Protein AF-0000000084839585 (afdb_homodimer)

Nearest PDB structures (foldseek):
  3cqo-assembly1_C  TM=9.618E-01  e=1.343E-18  Morone saxatilis
  1k12-assembly1_A  TM=9.269E-01  e=3.872E-16  Anguilla anguilla
  2j22-assembly1_A  TM=9.022E-01  e=5.289E-13  Streptococcus pneumoniae TIGR4
  3lek-assembly1_A  TM=8.897E-01  e=5.289E-13  Streptococcus mitis
  4gwj-assembly1_A  TM=8.896E-01  e=7.220E-13  Streptococcus mitis

Secondary structure (DSSP, 8-state):
-GGGGSEEEESB---GGG-----GGGGGSS-----GGGT-S--PPSBSS-EEEEEEEEEEEEEEEEEEPP-SS-GGGGTT-EEEEES--GGGGTTSPEEEE--S--SEEEEEEEEEEEEEEEEE--SSSB----SEEEEEEEE-/-GGGGSEEEESB---GGG-----GGGGGSS-----GGGT-S--PPSBSS-EEEEEEEEEEEEEEEEEEPP-SS-GGGGTT-EEEEES--GGGGTTSPEEEE--S--SEEEEEEEEEEEEEEEEE--SSSB----SEEEEEEEE-

Sequence (288 aa):
NVAMRGKATQSTIYNEEGDNLGIAMNGIDGNHNSNYFLGSCTHTAIENNPWWRVDLLDVYRISRIVITNRSDKGSERLNGAEIRIGNSLNNNGNGNPKCGTVTSVKQTMEFQCNSMTGRYVNVYLPGNQKILHLCEVEVFGTLVNVAMRGKATQSTIYNEEGDNLGIAMNGIDGNHNSNYFLGSCTHTAIENNPWWRVDLLDVYRISRIVITNRSDKGSERLNGAEIRIGNSLNNNGNGNPKCGTVTSVKQTMEFQCNSMTGRYVNVYLPGNQKILHLCEVEVFGTLV

Solvent-accessible surface area (backbone atoms only — not comparable to full-atom values): 13858 Å² total; per-residue (Å²): 98,56,34,60,78,32,48,39,35,45,58,42,46,31,53,67,95,43,41,62,53,20,38,39,42,26,22,31,66,86,40,72,51,30,42,54,92,74,47,18,14,21,24,32,36,78,31,63,46,33,40,37,35,35,38,43,87,47,52,25,32,27,40,35,38,39,38,29,28,35,60,76,65,70,43,67,55,51,51,60,23,30,33,20,38,15,77,52,46,51,67,73,20,69,70,29,53,74,51,44,63,38,82,70,73,50,51,66,44,78,38,70,31,80,53,42,58,27,28,32,44,24,45,33,34,78,51,74,72,29,50,46,56,35,5,24,45,40,32,37,61,43,81,108,100,56,35,59,77,33,49,39,36,46,57,40,48,30,54,67,94,44,40,61,53,22,37,39,43,26,22,32,65,85,40,70,51,30,43,54,93,73,48,18,12,21,23,33,37,80,30,62,48,32,38,36,35,36,37,43,86,46,52,25,31,28,42,35,38,39,37,29,28,34,61,74,64,70,43,67,55,50,50,60,24,31,33,20,38,15,78,53,46,51,70,70,20,67,70,30,54,74,50,47,64,38,83,70,74,50,51,68,43,77,40,70,32,80,52,44,59,28,27,32,43,26,46,33,35,77,52,73,74,29,52,48,55,35,5,24,47,40,33,37,62,43,80,109

Radius of gyration: 18.22 Å; Cα contacts (8 Å, |Δi|>4): 898; chains: 2; bounding box: 35×53×44 Å

Organism: Latimeria chalumnae (NCBI:txid7897)

pLDDT: mean 96.2, std 4.54, range [70.38, 98.88]

InterPro domains:
  IPR006585 Fucolectin tachylectin-4 pentraxin-1 [SM00607] (1-144)
  IPR008979 Galactose-binding-like domain superfamily [SSF49785] (1-142)
  IPR051941 Blood Group Antigen-Binding Lectin [PTHR45713] (1-142)

Structure (mmCIF, N/CA/C/O backbone):
data_AF-0000000084839585-model_v1
#
loop_
_entity.id
_entity.type
_entity.pdbx_description
1 polymer 'Fucolectin tachylectin-4 pentraxin-1 domain-containing protein'
#
loop_
_atom_site.group_PDB
_atom_site.id
_atom_site.type_symbol
_atom_site.label_atom_id
_atom_site.label_alt_id
_atom_site.label_comp_id
_atom_site.label_asym_id
_atom_site.label_entity_id
_atom_site.label_seq_id
_atom_site.pdbx_PDB_ins_code
_atom_site.Cartn_x
_atom_site.Cartn_y
_atom_site.Cartn_z
_atom_site.occupancy
_atom_site.B_iso_or_equiv
_atom_site.auth_seq_id
_atom_site.auth_comp_id
_atom_site.auth_asym_id
_atom_site.auth_atom_id
_atom_site.pdbx_PDB_model_num
ATOM 1 N N . ASN A 1 1 ? -15.711 12.633 2.99 1 97.94 1 ASN A N 1
ATOM 2 C CA . ASN A 1 1 ? -14.352 12.109 3.004 1 97.94 1 ASN A CA 1
ATOM 3 C C . ASN A 1 1 ? -14.039 11.312 1.738 1 97.94 1 ASN A C 1
ATOM 5 O O . ASN A 1 1 ? -14.453 10.156 1.614 1 97.94 1 ASN A O 1
ATOM 9 N N . VAL A 1 2 ? -13.312 11.992 0.792 1 98 2 VAL A N 1
ATOM 10 C CA . VAL A 1 2 ? -13.094 11.398 -0.525 1 98 2 VAL A CA 1
ATOM 11 C C . VAL A 1 2 ? -11.914 10.438 -0.474 1 98 2 VAL A C 1
ATOM 13 O O . VAL A 1 2 ? -11.688 9.664 -1.411 1 98 2 VAL A O 1
ATOM 16 N N . ALA A 1 3 ? -11.125 10.43 0.61 1 98.44 3 ALA A N 1
ATOM 17 C CA . ALA A 1 3 ? -9.953 9.562 0.724 1 98.44 3 ALA A CA 1
ATOM 18 C C . ALA A 1 3 ? -10.359 8.094 0.794 1 98.44 3 ALA A C 1
ATOM 20 O O . ALA A 1 3 ? -9.609 7.215 0.367 1 98.44 3 ALA A O 1
ATOM 21 N N . MET A 1 4 ? -11.547 7.754 1.354 1 96 4 MET A N 1
ATOM 22 C CA . MET A 1 4 ? -11.961 6.375 1.598 1 96 4 MET A CA 1
ATOM 23 C C . MET A 1 4 ? -12.094 5.605 0.288 1 96 4 MET A C 1
ATOM 25 O O . MET A 1 4 ? -12.047 4.375 0.28 1 96 4 MET A O 1
ATOM 29 N N . ARG A 1 5 ? -12.234 6.293 -0.845 1 93.25 5 ARG A N 1
ATOM 30 C CA . ARG A 1 5 ? -12.383 5.629 -2.137 1 93.25 5 ARG A CA 1
ATOM 31 C C . ARG A 1 5 ? -11.047 5.574 -2.875 1 93.25 5 ARG A C 1
ATOM 33 O O . ARG A 1 5 ? -10.969 5.055 -3.992 1 93.25 5 ARG A O 1
ATOM 40 N N . GLY A 1 6 ? -10.016 6.133 -2.291 1 96.62 6 GLY A N 1
ATOM 41 C CA . GLY A 1 6 ? -8.711 6.211 -2.941 1 96.62 6 GLY A CA 1
ATOM 42 C C . GLY A 1 6 ? -7.852 4.988 -2.701 1 96.62 6 GLY A C 1
ATOM 43 O O . GLY A 1 6 ? -8.336 3.965 -2.213 1 96.62 6 GLY A O 1
ATOM 44 N N . LYS A 1 7 ? -6.629 5.035 -3.154 1 95.38 7 LYS A N 1
ATOM 45 C CA . LYS A 1 7 ? -5.59 4.027 -2.971 1 95.38 7 LYS A CA 1
ATOM 46 C C . LYS A 1 7 ? -4.402 4.598 -2.195 1 95.38 7 LYS A C 1
ATOM 48 O O . LYS A 1 7 ? -3.77 5.559 -2.639 1 95.38 7 LYS A O 1
ATOM 53 N N . ALA A 1 8 ? -4.125 3.951 -1.113 1 97.31 8 ALA A N 1
ATOM 54 C CA . ALA A 1 8 ? -3.029 4.457 -0.289 1 97.31 8 ALA A CA 1
ATOM 55 C C . ALA A 1 8 ? -1.771 3.613 -0.471 1 97.31 8 ALA A C 1
ATOM 57 O O . ALA A 1 8 ? -1.853 2.414 -0.743 1 97.31 8 ALA A O 1
ATOM 58 N N . THR A 1 9 ? -0.687 4.285 -0.355 1 95.69 9 THR A N 1
ATOM 59 C CA . THR A 1 9 ? 0.641 3.682 -0.383 1 95.69 9 THR A CA 1
ATOM 60 C C . THR A 1 9 ? 1.583 4.406 0.575 1 95.69 9 THR A C 1
ATOM 62 O O . THR A 1 9 ? 1.233 5.449 1.128 1 95.69 9 THR A O 1
ATOM 65 N N . GLN A 1 10 ? 2.619 3.719 0.949 1 95.88 10 GLN A N 1
ATOM 66 C CA . GLN A 1 10 ? 3.596 4.371 1.815 1 95.88 10 GLN A CA 1
ATOM 67 C C . GLN A 1 10 ? 5.008 3.877 1.522 1 95.88 10 GLN A C 1
ATOM 69 O O . GLN A 1 10 ? 5.191 2.904 0.787 1 95.88 10 GLN A O 1
ATOM 74 N N . SER A 1 11 ? 5.965 4.566 2.02 1 93.25 11 SER A N 1
ATOM 75 C CA . SER A 1 11 ? 7.367 4.344 1.677 1 93.25 11 SER A CA 1
ATOM 76 C C . SER A 1 11 ? 7.82 2.947 2.086 1 93.25 11 SER A C 1
ATOM 78 O O . SER A 1 11 ? 8.445 2.236 1.296 1 93.25 11 SER A O 1
ATOM 80 N N . THR A 1 12 ? 7.594 2.523 3.342 1 90.25 12 THR A N 1
ATOM 81 C CA . THR A 1 12 ? 7.918 1.2 3.865 1 90.25 12 THR A CA 1
ATOM 82 C C . THR A 1 12 ? 6.836 0.719 4.828 1 90.25 12 THR A C 1
ATOM 84 O O . THR A 1 12 ? 5.902 1.46 5.141 1 90.25 12 THR A O 1
ATOM 87 N N . ILE A 1 13 ? 6.875 -0.494 5.152 1 91.06 13 ILE A N 1
ATOM 88 C CA . ILE A 1 13 ? 5.98 -1.023 6.18 1 91.06 13 ILE A CA 1
ATOM 89 C C . ILE A 1 13 ? 6.805 -1.556 7.352 1 91.06 13 ILE A C 1
ATOM 91 O O . ILE A 1 13 ? 7.855 -2.166 7.152 1 91.06 13 ILE A O 1
ATOM 95 N N . TYR A 1 14 ? 6.371 -1.207 8.555 1 92 14 TYR A N 1
ATOM 96 C CA . TYR A 1 14 ? 6.984 -1.766 9.758 1 92 14 TYR A CA 1
ATOM 97 C C . TYR A 1 14 ? 6.727 -3.264 9.852 1 92 14 TYR A C 1
ATOM 99 O O . TYR A 1 14 ? 5.574 -3.705 9.828 1 92 14 TYR A O 1
ATOM 107 N N . ASN A 1 15 ? 7.84 -4 9.898 1 84.31 15 ASN A N 1
ATOM 108 C CA . ASN A 1 15 ? 7.688 -5.453 9.961 1 84.31 15 ASN A CA 1
ATOM 109 C C . ASN A 1 15 ? 8.633 -6.074 10.984 1 84.31 15 ASN A C 1
ATOM 111 O O . ASN A 1 15 ? 8.961 -7.258 10.898 1 84.31 15 ASN A O 1
ATOM 115 N N . GLU A 1 16 ? 9.031 -5.332 11.859 1 79 16 GLU A N 1
ATOM 116 C CA . GLU A 1 16 ? 9.906 -5.883 12.883 1 79 16 GLU A CA 1
ATOM 117 C C . GLU A 1 16 ? 9.156 -6.84 13.805 1 79 16 GLU A C 1
ATOM 119 O O . GLU A 1 16 ? 7.984 -6.613 14.117 1 79 16 GLU A O 1
ATOM 124 N N . GLU A 1 17 ? 9.852 -7.895 14.242 1 70.38 17 GLU A N 1
ATOM 125 C CA . GLU A 1 17 ? 9.352 -8.93 15.141 1 70.38 17 GLU A CA 1
ATOM 126 C C . GLU A 1 17 ? 8.016 -9.492 14.656 1 70.38 17 GLU A C 1
ATOM 128 O O . GLU A 1 17 ? 7.125 -9.766 15.469 1 70.38 17 GLU A O 1
ATOM 133 N N . GLY A 1 18 ? 7.828 -9.422 13.469 1 70.81 18 GLY A N 1
ATOM 134 C CA . GLY A 1 18 ? 6.641 -10.047 12.906 1 70.81 18 GLY A CA 1
ATOM 135 C C . GLY A 1 18 ? 5.438 -9.125 12.867 1 70.81 18 GLY A C 1
ATOM 136 O O . GLY A 1 18 ? 4.348 -9.531 12.469 1 70.81 18 GLY A O 1
ATOM 137 N N . ASP A 1 19 ? 5.621 -7.891 13.344 1 79.25 19 ASP A N 1
ATOM 138 C CA . ASP A 1 19 ? 4.539 -6.91 13.281 1 79.25 19 ASP A CA 1
ATOM 139 C C . ASP A 1 19 ? 4.293 -6.461 11.844 1 79.25 19 ASP A C 1
ATOM 141 O O . ASP A 1 19 ? 5.238 -6.223 11.086 1 79.25 19 ASP A O 1
ATOM 145 N N . ASN A 1 20 ? 3.031 -6.469 11.422 1 80.44 20 ASN A N 1
ATOM 146 C CA . ASN A 1 20 ? 2.648 -6.102 10.062 1 80.44 20 ASN A CA 1
ATOM 147 C C . ASN A 1 20 ? 1.27 -5.449 10.023 1 80.44 20 ASN A C 1
ATOM 149 O O . ASN A 1 20 ? 0.567 -5.531 9.016 1 80.44 20 ASN A O 1
ATOM 153 N N . LEU A 1 21 ? 0.945 -4.832 11.016 1 88 21 LEU A N 1
ATOM 154 C CA . LEU A 1 21 ? -0.391 -4.262 11.156 1 88 21 LEU A CA 1
ATOM 155 C C . LEU A 1 21 ? -0.484 -2.908 10.461 1 88 21 LEU A C 1
ATOM 157 O O . LEU A 1 21 ? -1.574 -2.475 10.086 1 88 21 LEU A O 1
ATOM 161 N N . GLY A 1 22 ? 0.664 -2.277 10.297 1 95 22 GLY A N 1
ATOM 162 C CA . GLY A 1 22 ? 0.682 -0.872 9.922 1 95 22 GLY A CA 1
ATOM 163 C C . GLY A 1 22 ? 0.662 -0.653 8.422 1 95 22 GLY A C 1
ATOM 164 O O . GLY A 1 22 ? 1.501 0.073 7.887 1 95 22 GLY A O 1
ATOM 165 N N . ILE A 1 23 ? -0.37 -1.21 7.688 1 94.94 23 ILE A N 1
ATOM 166 C CA . ILE A 1 23 ? -0.414 -1.1 6.234 1 94.94 23 ILE A CA 1
ATOM 167 C C . ILE A 1 23 ? -0.966 0.267 5.836 1 94.94 23 ILE A C 1
ATOM 169 O O . ILE A 1 23 ? -1.735 0.875 6.586 1 94.94 23 ILE A O 1
ATOM 173 N N . ALA A 1 24 ? -0.638 0.757 4.602 1 97.31 24 ALA A N 1
ATOM 174 C CA . ALA A 1 24 ? -0.975 2.094 4.121 1 97.31 24 ALA A CA 1
ATOM 175 C C . ALA A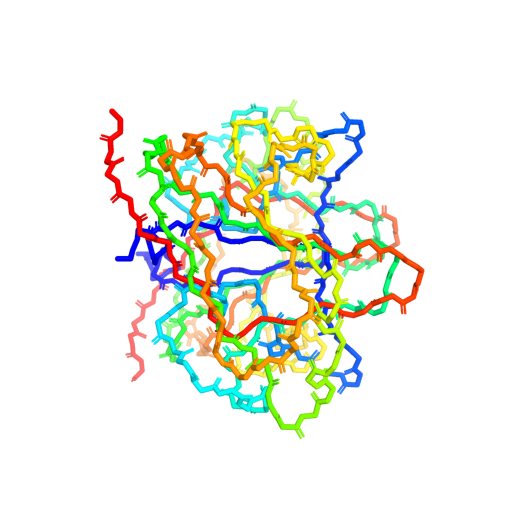 1 24 ? -2.484 2.311 4.113 1 97.31 24 ALA A C 1
ATOM 177 O O . ALA A 1 24 ? -2.967 3.389 4.469 1 97.31 24 ALA A O 1
ATOM 178 N N . MET A 1 25 ? -3.219 1.305 3.801 1 97.38 25 MET A N 1
ATOM 179 C CA . MET A 1 25 ? -4.66 1.423 3.598 1 97.38 25 MET A CA 1
ATOM 180 C C . MET A 1 25 ? -5.375 1.683 4.922 1 97.38 25 MET A C 1
ATOM 182 O O . MET A 1 25 ? -6.516 2.146 4.934 1 97.38 25 MET A O 1
ATOM 186 N N . ASN A 1 26 ? -4.738 1.366 6.043 1 97.94 26 ASN A N 1
ATOM 187 C CA . ASN A 1 26 ? -5.34 1.685 7.332 1 97.94 26 ASN A CA 1
ATOM 188 C C . ASN A 1 26 ? -5.574 3.184 7.488 1 97.94 26 ASN A C 1
ATOM 190 O O . ASN A 1 26 ? -6.441 3.605 8.258 1 97.94 26 ASN A O 1
ATOM 194 N N . GLY A 1 27 ? -4.871 3.984 6.703 1 98.56 27 GLY A N 1
ATOM 195 C CA . GLY A 1 27 ? -4.973 5.434 6.789 1 98.56 27 GLY A CA 1
ATOM 196 C C . GLY A 1 27 ? -6.262 5.973 6.195 1 98.56 27 GLY A C 1
ATOM 197 O O . GLY A 1 27 ? -6.617 7.133 6.422 1 98.56 27 GLY A O 1
ATOM 198 N N . ILE A 1 28 ? -6.941 5.105 5.449 1 98.62 28 ILE A N 1
ATOM 199 C CA . ILE A 1 28 ? -8.125 5.637 4.793 1 98.62 28 ILE A CA 1
ATOM 200 C C . ILE A 1 28 ? -9.266 4.629 4.887 1 98.62 28 ILE A C 1
ATOM 202 O O . ILE A 1 28 ? -10.094 4.523 3.977 1 98.62 28 ILE A O 1
ATOM 206 N N . ASP A 1 29 ? -9.344 3.822 5.938 1 97.06 29 ASP A N 1
ATOM 207 C CA . ASP A 1 29 ? -10.344 2.756 5.996 1 97.06 29 ASP A CA 1
ATOM 208 C C . ASP A 1 29 ? -11.523 3.15 6.879 1 97.06 29 ASP A C 1
ATOM 210 O O . ASP A 1 29 ? -12.383 2.322 7.18 1 97.06 29 ASP A O 1
ATOM 214 N N . GLY A 1 30 ? -11.578 4.395 7.406 1 97.56 30 GLY A N 1
ATOM 215 C CA . GLY A 1 30 ? -12.695 4.898 8.188 1 97.56 30 GLY A CA 1
ATOM 216 C C . GLY A 1 30 ? -12.609 4.539 9.656 1 97.56 30 GLY A C 1
ATOM 217 O O . GLY A 1 30 ? -13.5 4.883 10.438 1 97.56 30 GLY A O 1
ATOM 218 N N . ASN A 1 31 ? -11.594 3.811 10.094 1 97.38 31 ASN A N 1
ATOM 219 C CA . ASN A 1 31 ? -11.367 3.438 11.484 1 97.38 31 ASN A CA 1
ATOM 220 C C . ASN A 1 31 ? -10.5 4.465 12.203 1 97.38 31 ASN A C 1
ATOM 222 O O . ASN A 1 31 ? -9.305 4.586 11.922 1 97.38 31 ASN A O 1
ATOM 226 N N . HIS A 1 32 ? -11.07 5.176 13.211 1 97.69 32 HIS A N 1
ATOM 227 C CA . HIS A 1 32 ? -10.383 6.277 13.875 1 97.69 32 HIS A CA 1
ATOM 228 C C . HIS A 1 32 ? -9.742 5.824 15.18 1 97.69 32 HIS A C 1
ATOM 230 O O . HIS A 1 32 ? -9.273 6.648 15.969 1 97.69 32 HIS A O 1
ATOM 236 N N . ASN A 1 33 ? -9.789 4.484 15.414 1 98.12 33 ASN A N 1
ATOM 237 C CA . ASN A 1 33 ? -9.102 4.008 16.609 1 98.12 33 ASN A CA 1
ATOM 238 C C . ASN A 1 33 ? -7.621 4.375 16.594 1 98.12 33 ASN A C 1
ATOM 240 O O . ASN A 1 33 ? -6.918 4.082 15.617 1 98.12 33 ASN A O 1
ATOM 244 N N . SER A 1 34 ? -7.16 5.055 17.656 1 98.06 34 SER A N 1
ATOM 245 C CA . SER A 1 34 ? -5.809 5.605 17.672 1 98.06 34 SER A CA 1
ATOM 246 C C . SER A 1 34 ? -4.824 4.637 18.312 1 98.06 34 SER A C 1
ATOM 248 O O . SER A 1 34 ? -3.684 5.008 18.609 1 98.06 34 SER A O 1
ATOM 250 N N . ASN A 1 35 ? -5.234 3.436 18.609 1 97.31 35 ASN A N 1
ATOM 251 C CA . ASN A 1 35 ? -4.375 2.375 19.125 1 97.31 35 ASN A CA 1
ATOM 252 C C . ASN A 1 35 ? -3.816 1.511 18 1 97.31 35 ASN A C 1
ATOM 254 O O . ASN A 1 35 ? -4.555 0.751 17.375 1 97.31 35 ASN A O 1
ATOM 258 N N . TYR A 1 36 ? -2.545 1.583 17.766 1 96.31 36 TYR A N 1
ATOM 259 C CA . TYR A 1 36 ? -1.853 0.875 16.688 1 96.31 36 TYR A CA 1
ATOM 260 C C . TYR A 1 36 ? -2.119 -0.624 16.766 1 96.31 36 TYR A C 1
ATOM 262 O O . TYR A 1 36 ? -2.314 -1.278 15.734 1 96.31 36 TYR A O 1
ATOM 270 N N . PHE A 1 37 ? -2.154 -1.177 17.953 1 93.38 37 PHE A N 1
ATOM 271 C CA . PHE A 1 37 ? -2.166 -2.621 18.141 1 93.38 37 PHE A CA 1
ATOM 272 C C . PHE A 1 37 ? -3.518 -3.211 17.75 1 93.38 37 PHE A C 1
ATOM 274 O O . PHE A 1 37 ? -3.662 -4.43 17.656 1 93.38 37 PHE A O 1
ATOM 281 N N . LEU A 1 38 ? -4.43 -2.373 17.438 1 93.56 38 LEU A N 1
ATOM 282 C CA . LEU A 1 38 ? -5.73 -2.852 16.984 1 93.56 38 LEU A CA 1
ATOM 283 C C . LEU A 1 38 ? -5.82 -2.84 15.461 1 93.56 38 LEU A C 1
ATOM 285 O O . LEU A 1 38 ? -6.895 -3.043 14.891 1 93.56 38 LEU A O 1
ATOM 289 N N . GLY A 1 39 ? -4.77 -2.555 14.781 1 92.5 39 GLY A N 1
ATOM 290 C CA . GLY A 1 39 ? -4.711 -2.619 13.328 1 92.5 39 GLY A CA 1
ATOM 291 C C . GLY A 1 39 ? -5.379 -1.437 12.648 1 92.5 39 GLY A C 1
ATOM 292 O O . GLY A 1 39 ? -5.867 -1.553 11.523 1 92.5 39 GLY A O 1
ATOM 293 N N . SER A 1 40 ? -5.41 -0.346 13.359 1 96.62 40 SER A N 1
ATOM 294 C CA . SER A 1 40 ? -6.164 0.809 12.875 1 96.62 40 SER A CA 1
ATOM 295 C C . SER A 1 40 ? -5.238 1.857 12.266 1 96.62 40 SER A C 1
ATOM 297 O O . SER A 1 40 ? -5.703 2.822 11.656 1 96.62 40 SER A O 1
ATOM 299 N N . CYS A 1 41 ? -3.883 1.726 12.383 1 98.31 41 CYS A N 1
ATOM 300 C CA . CYS A 1 41 ? -2.949 2.768 11.969 1 98.31 41 CYS A CA 1
ATOM 301 C C . CYS A 1 41 ? -1.976 2.244 10.922 1 98.31 41 CYS A C 1
ATOM 303 O O . CYS A 1 41 ? -1.747 1.037 10.828 1 98.31 41 CYS A O 1
ATOM 305 N N . THR A 1 42 ? -1.462 3.141 10.094 1 98.12 42 THR A N 1
ATOM 306 C CA . THR A 1 42 ? -0.296 2.855 9.266 1 98.12 42 THR A CA 1
ATOM 307 C C . THR A 1 42 ? 0.984 2.914 10.094 1 98.12 42 THR A C 1
ATOM 309 O O . THR A 1 42 ? 0.961 3.336 11.25 1 98.12 42 THR A O 1
ATOM 312 N N . HIS A 1 43 ? 2.033 2.422 9.555 1 97.69 43 HIS A N 1
ATOM 313 C CA . HIS A 1 43 ? 3.318 2.471 10.242 1 97.69 43 HIS A CA 1
ATOM 314 C C . HIS A 1 43 ? 4.465 2.15 9.297 1 97.69 43 HIS A C 1
ATOM 316 O O . HIS A 1 43 ? 4.516 1.059 8.719 1 97.69 43 HIS A O 1
ATOM 322 N N . THR A 1 44 ? 5.379 3.098 9.109 1 96.12 44 THR A N 1
ATOM 323 C CA . THR A 1 44 ? 6.574 2.836 8.312 1 96.12 44 THR A CA 1
ATOM 324 C C . THR A 1 44 ? 7.672 2.225 9.18 1 96.12 44 THR A C 1
ATOM 326 O O . THR A 1 44 ? 7.594 2.264 10.414 1 96.12 44 THR A O 1
ATOM 329 N N . ALA A 1 45 ? 8.641 1.6 8.516 1 93.81 45 ALA A N 1
ATOM 330 C CA . ALA A 1 45 ? 9.875 1.287 9.227 1 93.81 45 ALA A CA 1
ATOM 331 C C . ALA A 1 45 ? 10.641 2.561 9.578 1 93.81 45 ALA A C 1
ATOM 333 O O . ALA A 1 45 ? 10.234 3.662 9.203 1 93.81 45 ALA A O 1
ATOM 334 N N . ILE A 1 46 ? 11.695 2.395 10.484 1 96.31 46 ILE A N 1
ATOM 335 C CA . ILE A 1 46 ? 12.617 3.514 10.68 1 96.31 46 ILE A CA 1
ATOM 336 C C . ILE A 1 46 ? 13.344 3.816 9.367 1 96.31 46 ILE A C 1
ATOM 338 O O . ILE A 1 46 ? 13.992 2.938 8.797 1 96.31 46 ILE A O 1
ATOM 342 N N . GLU A 1 47 ? 13.188 5.012 8.867 1 95 47 GLU A N 1
ATOM 343 C CA . GLU A 1 47 ? 13.828 5.398 7.613 1 95 47 GLU A CA 1
ATOM 344 C C . GLU A 1 47 ? 13.977 6.91 7.512 1 95 47 GLU A C 1
ATOM 346 O O . GLU A 1 47 ? 13.461 7.648 8.352 1 95 47 GLU A O 1
ATOM 351 N N . ASN A 1 48 ? 14.789 7.344 6.559 1 97.12 48 ASN A N 1
ATOM 352 C CA . ASN A 1 48 ? 14.867 8.773 6.285 1 97.12 48 ASN A CA 1
ATOM 353 C C . ASN A 1 48 ? 13.68 9.258 5.461 1 97.12 48 ASN A C 1
ATOM 355 O O . ASN A 1 48 ? 13.328 8.648 4.453 1 97.12 48 ASN A O 1
ATOM 359 N N . ASN A 1 49 ? 13.055 10.328 5.926 1 97.5 49 ASN A N 1
ATOM 360 C CA . ASN A 1 49 ? 12.031 11.023 5.156 1 97.5 49 ASN A CA 1
ATOM 361 C C . ASN A 1 49 ? 10.875 10.094 4.781 1 97.5 49 ASN A C 1
ATOM 363 O O . ASN A 1 49 ? 10.492 10.016 3.613 1 97.5 49 ASN A O 1
ATOM 367 N N . PRO A 1 50 ? 10.297 9.359 5.754 1 97.38 50 PRO A N 1
ATOM 368 C CA . PRO A 1 50 ? 9.148 8.508 5.426 1 97.38 50 PRO A CA 1
ATOM 369 C C . PRO A 1 50 ? 7.941 9.305 4.945 1 97.38 50 PRO A C 1
ATOM 371 O O . PRO A 1 50 ? 7.832 10.5 5.234 1 97.38 50 PRO A O 1
ATOM 374 N N . TRP A 1 51 ? 7.094 8.633 4.203 1 97.69 51 TRP A N 1
ATOM 375 C CA . TRP A 1 51 ? 5.914 9.297 3.664 1 97.69 51 TRP A CA 1
ATOM 376 C C . TRP A 1 51 ? 4.766 8.312 3.479 1 97.69 51 TRP A C 1
ATOM 378 O O . TRP A 1 51 ? 4.98 7.098 3.459 1 97.69 51 TRP A O 1
ATOM 388 N N . TRP A 1 52 ? 3.621 8.781 3.463 1 98.38 52 TRP A N 1
ATOM 389 C CA . TRP A 1 52 ? 2.346 8.148 3.139 1 98.38 52 TRP A CA 1
ATOM 390 C C . TRP A 1 52 ? 1.579 8.977 2.107 1 98.38 52 TRP A C 1
ATOM 392 O O . TRP A 1 52 ? 1.607 10.203 2.141 1 98.38 52 TRP A O 1
ATOM 402 N N . ARG A 1 53 ? 0.881 8.289 1.159 1 97.94 53 ARG A N 1
ATOM 403 C CA . ARG A 1 53 ? 0.167 9 0.105 1 97.94 53 ARG A CA 1
ATOM 404 C C . ARG A 1 53 ? -1.159 8.32 -0.214 1 97.94 53 ARG A C 1
ATOM 406 O O . ARG A 1 53 ? -1.237 7.09 -0.26 1 97.94 53 ARG A O 1
ATOM 413 N N . VAL A 1 54 ? -2.131 9.125 -0.412 1 98.38 54 VAL A N 1
ATOM 414 C CA . VAL A 1 54 ? -3.367 8.602 -0.983 1 98.38 54 VAL A CA 1
ATOM 415 C C . VAL A 1 54 ? -3.596 9.211 -2.363 1 98.38 54 VAL A C 1
ATOM 417 O O . VAL A 1 54 ? -3.402 10.414 -2.559 1 98.38 54 VAL A O 1
ATOM 420 N N . ASP A 1 55 ? -3.773 8.344 -3.338 1 97.06 55 ASP A N 1
ATOM 421 C CA . ASP A 1 55 ? -4.305 8.703 -4.648 1 97.06 55 ASP A CA 1
ATOM 422 C C . ASP A 1 55 ? -5.828 8.773 -4.621 1 97.06 55 ASP A C 1
ATOM 424 O O . ASP A 1 55 ? -6.5 7.754 -4.43 1 97.06 55 ASP A O 1
ATOM 428 N N . LEU A 1 56 ? -6.367 9.938 -4.848 1 98.06 56 LEU A N 1
ATOM 429 C CA . LEU A 1 56 ? -7.812 10.117 -4.77 1 98.06 56 LEU A CA 1
ATOM 430 C C . LEU A 1 56 ? -8.484 9.672 -6.062 1 98.06 56 LEU A C 1
ATOM 432 O O . LEU A 1 56 ? -9.719 9.641 -6.145 1 98.06 56 LEU A O 1
ATOM 436 N N . LEU A 1 57 ? -7.715 9.312 -7.062 1 95 57 LEU A N 1
ATOM 437 C CA . LEU A 1 57 ? -8.109 8.719 -8.336 1 95 57 LEU A CA 1
ATOM 438 C C . LEU A 1 57 ? -8.719 9.773 -9.258 1 95 57 LEU A C 1
ATOM 440 O O . LEU A 1 57 ? -9.039 9.484 -10.414 1 95 57 LEU A O 1
ATOM 444 N N . ASP A 1 58 ? -9.016 10.906 -8.789 1 97.44 58 ASP A N 1
ATOM 445 C CA . ASP A 1 58 ? -9.406 12.094 -9.539 1 97.44 58 ASP A CA 1
ATOM 446 C C . ASP A 1 58 ? -8.844 13.359 -8.898 1 97.44 58 ASP A C 1
ATOM 448 O O . ASP A 1 58 ? -8.234 13.297 -7.824 1 97.44 58 ASP A O 1
ATOM 452 N N . VAL A 1 59 ? -9 14.469 -9.648 1 98.44 59 VAL A N 1
ATOM 453 C CA . VAL A 1 59 ? -8.539 15.75 -9.102 1 98.44 59 VAL A CA 1
ATOM 454 C C . VAL A 1 59 ? -9.656 16.391 -8.289 1 98.44 59 VAL A C 1
ATOM 456 O O . VAL A 1 59 ? -10.789 16.516 -8.766 1 98.44 59 VAL A O 1
ATOM 459 N N . TYR A 1 60 ? -9.359 16.812 -7.059 1 98.69 60 TYR A N 1
ATOM 460 C CA . TYR A 1 60 ? -10.328 17.438 -6.16 1 98.69 60 TYR A CA 1
ATOM 461 C C . TYR A 1 60 ? -9.852 18.828 -5.719 1 98.69 60 TYR A C 1
ATOM 463 O O . TYR A 1 60 ? -8.648 19.078 -5.648 1 98.69 60 TYR A O 1
ATOM 471 N N . ARG A 1 61 ? -10.836 19.719 -5.52 1 98.75 61 ARG A N 1
ATOM 472 C CA . ARG A 1 61 ? -10.617 20.922 -4.727 1 98.75 61 ARG A CA 1
ATOM 473 C C . ARG A 1 61 ? -10.766 20.641 -3.238 1 98.75 61 ARG A C 1
ATOM 475 O O . ARG A 1 61 ? -11.883 20.453 -2.746 1 98.75 61 ARG A O 1
ATOM 482 N N . ILE A 1 62 ? -9.625 20.656 -2.529 1 98.75 62 ILE A N 1
ATOM 483 C CA . ILE A 1 62 ? -9.594 20.156 -1.16 1 98.75 62 ILE A CA 1
ATOM 484 C C . ILE A 1 62 ? -9.68 21.328 -0.182 1 98.75 62 ILE A C 1
ATOM 486 O O . ILE A 1 62 ? -8.836 22.219 -0.205 1 98.75 62 ILE A O 1
ATOM 490 N N . SER A 1 63 ? -10.703 21.297 0.635 1 98.56 63 SER A N 1
ATOM 491 C CA . SER A 1 63 ? -10.914 22.391 1.583 1 98.56 63 SER A CA 1
ATOM 492 C C . SER A 1 63 ? -10.234 22.109 2.916 1 98.56 63 SER A C 1
ATOM 494 O O . SER A 1 63 ? -9.656 23 3.527 1 98.56 63 SER A O 1
ATOM 496 N N . ARG A 1 64 ? -10.289 20.859 3.375 1 98.44 64 ARG A N 1
ATOM 497 C CA . ARG A 1 64 ? -9.664 20.547 4.66 1 98.44 64 ARG A CA 1
ATOM 498 C C . ARG A 1 64 ? -9.258 19.094 4.738 1 98.44 64 ARG A C 1
ATOM 500 O O . ARG A 1 64 ? -9.812 18.25 4.031 1 98.44 64 ARG A O 1
ATOM 507 N N . ILE A 1 65 ? -8.25 18.781 5.512 1 98.81 65 ILE A N 1
ATOM 508 C CA . ILE A 1 65 ? -7.758 17.438 5.824 1 98.81 65 ILE A CA 1
ATOM 509 C C . ILE A 1 65 ? -7.762 17.234 7.34 1 98.81 65 ILE A C 1
ATOM 511 O O . ILE A 1 65 ? -7.375 18.125 8.094 1 98.81 65 ILE A O 1
ATOM 515 N N . VAL A 1 66 ? -8.305 16.141 7.789 1 98.81 66 VAL A N 1
ATOM 516 C CA . VAL A 1 66 ? -8.305 15.766 9.203 1 98.81 66 VAL A CA 1
ATOM 517 C C . VAL A 1 66 ? -7.453 14.51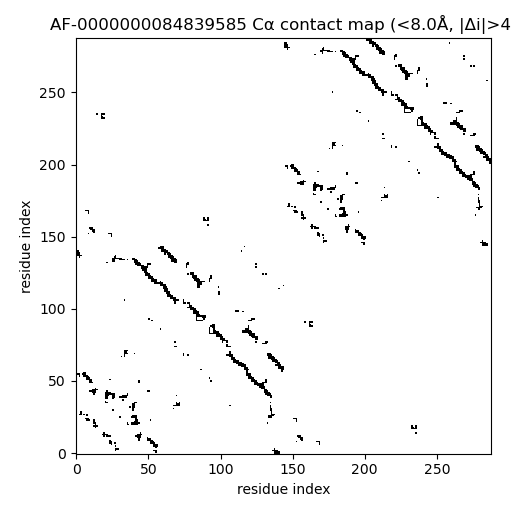6 9.406 1 98.81 66 VAL A C 1
ATOM 519 O O . VAL A 1 66 ? -7.652 13.508 8.727 1 98.81 66 VAL A O 1
ATOM 522 N N . ILE A 1 67 ? -6.492 14.57 10.32 1 98.81 67 ILE A N 1
ATOM 523 C CA . ILE A 1 67 ? -5.598 13.453 10.602 1 98.81 67 ILE A CA 1
ATOM 524 C C . ILE A 1 67 ? -5.828 12.953 12.023 1 98.81 67 ILE A C 1
ATOM 526 O O . ILE A 1 67 ? -5.82 13.742 12.977 1 98.81 67 ILE A O 1
ATOM 530 N N . THR A 1 68 ? -6.152 11.711 12.18 1 98.81 68 THR A N 1
ATOM 531 C CA . THR A 1 68 ? -6.105 11.031 13.469 1 98.81 68 THR A CA 1
ATOM 532 C C . THR A 1 68 ? -4.738 10.398 13.695 1 98.81 68 THR A C 1
ATOM 534 O O . THR A 1 68 ? -4.312 9.539 12.922 1 98.81 68 THR A O 1
ATOM 537 N N . ASN A 1 69 ? -4.102 10.836 14.742 1 98.56 69 ASN A N 1
ATOM 538 C CA . ASN A 1 69 ? -2.77 10.359 15.102 1 98.56 69 ASN A CA 1
ATOM 539 C C . ASN A 1 69 ? -2.84 9.164 16.047 1 98.56 69 ASN A C 1
ATOM 541 O O . ASN A 1 69 ? -3.879 8.906 16.656 1 98.56 69 ASN A O 1
ATOM 545 N N . ARG A 1 70 ? -1.723 8.375 15.938 1 98 70 ARG A N 1
ATOM 546 C CA . ARG A 1 70 ? -1.574 7.32 16.938 1 98 70 ARG A CA 1
ATOM 547 C C . ARG A 1 70 ? -1.457 7.91 18.344 1 98 70 ARG A C 1
ATOM 549 O O . ARG A 1 70 ? -0.767 8.914 18.547 1 98 70 ARG A O 1
ATOM 556 N N . SER A 1 71 ? -2.088 7.297 19.359 1 97.12 71 SER A N 1
ATOM 557 C CA . SER A 1 71 ? -2.08 7.914 20.672 1 97.12 71 SER A CA 1
ATOM 558 C C . SER A 1 71 ? -1.578 6.941 21.734 1 97.12 71 SER A C 1
ATOM 560 O O . SER A 1 71 ? -1.33 7.336 22.875 1 97.12 71 SER A O 1
ATOM 562 N N . ASP A 1 72 ? -1.439 5.645 21.438 1 96.5 72 ASP A N 1
ATOM 563 C CA . ASP A 1 72 ? -1.008 4.664 22.438 1 96.5 72 ASP A CA 1
ATOM 564 C C . ASP A 1 72 ? 0.473 4.836 22.766 1 96.5 72 ASP A C 1
ATOM 566 O O . ASP A 1 72 ? 0.896 4.582 23.891 1 96.5 72 ASP A O 1
ATOM 570 N N . LYS A 1 73 ? 1.27 5.109 21.781 1 95.06 73 LYS A N 1
ATOM 571 C CA . LYS A 1 73 ? 2.707 5.309 21.938 1 95.06 73 LYS A CA 1
ATOM 572 C C . LYS A 1 73 ? 3.277 6.133 20.781 1 95.06 73 LYS A C 1
ATOM 574 O O . LYS A 1 73 ? 2.836 6 19.641 1 95.06 73 LYS A O 1
ATOM 579 N N . GLY A 1 74 ? 4.184 6.98 21.047 1 96.56 74 GLY A N 1
ATOM 580 C CA . GLY A 1 74 ? 4.961 7.633 20.016 1 96.56 74 GLY A CA 1
ATOM 581 C C . GLY A 1 74 ? 4.203 8.742 19.312 1 96.56 74 GLY A C 1
ATOM 582 O O . GLY A 1 74 ? 4.52 9.086 18.172 1 96.56 74 GLY A O 1
ATOM 583 N N . SER A 1 75 ? 3.166 9.281 19.953 1 96.75 75 SER A N 1
ATOM 584 C CA . SER A 1 75 ? 2.32 10.289 19.344 1 96.75 75 SER A CA 1
ATOM 585 C C . SER A 1 75 ? 3.145 11.484 18.859 1 96.75 75 SER A C 1
ATOM 587 O O . SER A 1 75 ? 2.818 12.102 17.844 1 96.75 75 SER A O 1
ATOM 589 N N . GLU A 1 76 ? 4.254 11.758 19.547 1 97.62 76 GLU A N 1
ATOM 590 C CA . GLU A 1 76 ? 5.059 12.945 19.266 1 97.62 76 GLU A CA 1
ATOM 591 C C . GLU A 1 76 ? 5.809 12.797 17.938 1 97.62 76 GLU A C 1
ATOM 593 O O . GLU A 1 76 ? 6.266 13.781 17.359 1 97.62 76 GLU A O 1
ATOM 598 N N . ARG A 1 77 ? 5.898 11.625 17.406 1 98.06 77 ARG A N 1
ATOM 599 C CA . ARG A 1 77 ? 6.699 11.352 16.219 1 98.06 77 ARG A CA 1
ATOM 600 C C . ARG A 1 77 ? 6.145 12.102 15 1 98.06 77 ARG A C 1
ATOM 602 O O . ARG A 1 77 ? 6.867 12.352 14.039 1 98.06 77 ARG A O 1
ATOM 609 N N . LEU A 1 78 ? 4.852 12.445 15.062 1 98.5 78 LEU A N 1
ATOM 610 C CA . LEU A 1 78 ? 4.203 13.062 13.914 1 98.5 78 LEU A CA 1
ATOM 611 C C . LEU A 1 78 ? 4.582 14.539 13.797 1 98.5 78 LEU A C 1
ATOM 613 O O . LEU A 1 78 ? 4.312 15.172 12.773 1 98.5 78 LEU A O 1
ATOM 617 N N . ASN A 1 79 ? 5.211 15.078 14.867 1 98.5 79 ASN A N 1
ATOM 618 C CA . ASN A 1 79 ? 5.613 16.484 14.836 1 98.5 79 ASN A CA 1
ATOM 619 C C . ASN A 1 79 ? 6.527 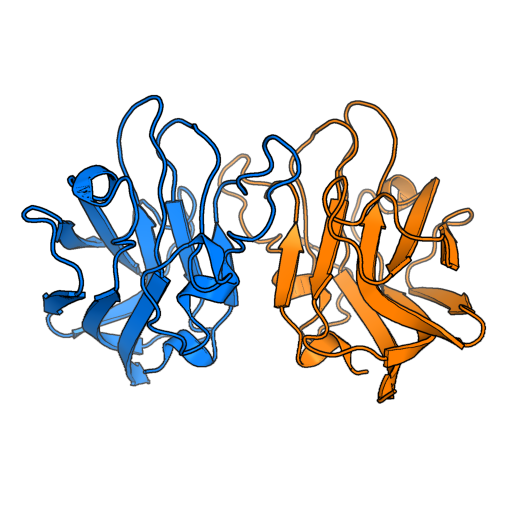16.766 13.648 1 98.5 79 ASN A C 1
ATOM 621 O O . ASN A 1 79 ? 7.484 16.031 13.398 1 98.5 79 ASN A O 1
ATOM 625 N N . GLY A 1 80 ? 6.227 17.828 12.922 1 98.62 80 GLY A N 1
ATOM 626 C CA . GLY A 1 80 ? 7.016 18.25 11.781 1 98.62 80 GLY A CA 1
ATOM 627 C C . GLY A 1 80 ? 6.52 17.672 10.469 1 98.62 80 GLY A C 1
ATOM 628 O O . GLY A 1 80 ? 6.98 18.062 9.391 1 98.62 80 GLY A O 1
ATOM 629 N N . ALA A 1 81 ? 5.578 16.75 10.508 1 98.81 81 ALA A N 1
ATOM 630 C CA . ALA A 1 81 ? 5.027 16.172 9.281 1 98.81 81 ALA A CA 1
ATOM 631 C C . ALA A 1 81 ? 4.363 17.25 8.422 1 98.81 81 ALA A C 1
ATOM 633 O O . ALA A 1 81 ? 3.693 18.141 8.945 1 98.81 81 ALA A O 1
ATOM 634 N N . GLU A 1 82 ? 4.582 17.125 7.176 1 98.81 82 GLU A N 1
ATOM 635 C CA . GLU A 1 82 ? 4.008 18.047 6.207 1 98.81 82 GLU A CA 1
ATOM 636 C C . GLU A 1 82 ? 2.891 17.391 5.406 1 98.81 82 GLU A C 1
ATOM 638 O O . GLU A 1 82 ? 3.01 16.234 5 1 98.81 82 GLU A O 1
ATOM 643 N N . ILE A 1 83 ? 1.811 18.156 5.219 1 98.88 83 ILE A N 1
ATOM 644 C CA . ILE A 1 83 ? 0.705 17.734 4.367 1 98.88 83 ILE A CA 1
ATOM 645 C C . ILE A 1 83 ? 0.804 18.438 3.01 1 98.88 83 ILE A C 1
ATOM 647 O O . ILE A 1 83 ? 0.834 19.656 2.934 1 98.88 83 ILE A O 1
ATOM 651 N N . ARG A 1 84 ? 0.919 17.594 2 1 98.69 84 ARG A N 1
ATOM 652 C CA . ARG A 1 84 ? 1.123 18.109 0.651 1 98.69 84 ARG A CA 1
ATOM 653 C C . ARG A 1 84 ? 0.005 17.656 -0.283 1 98.69 84 ARG A C 1
ATOM 655 O O . ARG A 1 84 ? -0.476 16.516 -0.183 1 98.69 84 ARG A O 1
ATOM 662 N N . ILE A 1 85 ? -0.4 18.578 -1.162 1 98.75 85 ILE A N 1
ATOM 663 C CA . ILE A 1 85 ? -1.479 18.312 -2.107 1 98.75 85 ILE A CA 1
ATOM 664 C C . ILE A 1 85 ? -1.036 18.703 -3.518 1 98.75 85 ILE A C 1
ATOM 666 O O . ILE A 1 85 ? -0.467 19.781 -3.721 1 98.75 85 ILE A O 1
ATOM 670 N N . GLY A 1 86 ? -1.256 17.844 -4.461 1 98.44 86 GLY A N 1
ATOM 671 C CA . GLY A 1 86 ? -0.99 18.219 -5.844 1 98.44 86 GLY A CA 1
ATOM 672 C C . GLY A 1 86 ? -1.175 17.062 -6.816 1 98.44 86 GLY A C 1
ATOM 673 O O . GLY A 1 86 ? -1.753 16.031 -6.465 1 98.44 86 GLY A O 1
ATOM 674 N N . ASN A 1 87 ? -0.701 17.281 -8.031 1 97.25 87 ASN A N 1
ATOM 675 C CA . ASN A 1 87 ? -0.919 16.312 -9.102 1 97.25 87 ASN A CA 1
ATOM 676 C C . ASN A 1 87 ? 0.369 15.586 -9.469 1 97.25 87 ASN A C 1
ATOM 678 O O . ASN A 1 87 ? 0.344 14.617 -10.234 1 97.25 87 ASN A O 1
ATOM 682 N N . SER A 1 88 ? 1.404 16.047 -8.891 1 94.5 88 SER A N 1
ATOM 683 C CA . SER A 1 88 ? 2.701 15.5 -9.281 1 94.5 88 SER A CA 1
ATOM 684 C C . SER A 1 88 ? 3.088 14.305 -8.43 1 94.5 88 SER A C 1
ATOM 686 O O . SER A 1 88 ? 2.797 14.266 -7.23 1 94.5 88 SER A O 1
ATOM 688 N N . LEU A 1 89 ? 3.725 13.359 -9.008 1 90.94 89 LEU A N 1
ATOM 689 C CA . LEU A 1 89 ? 4.312 12.25 -8.273 1 90.94 89 LEU A CA 1
ATOM 690 C C . LE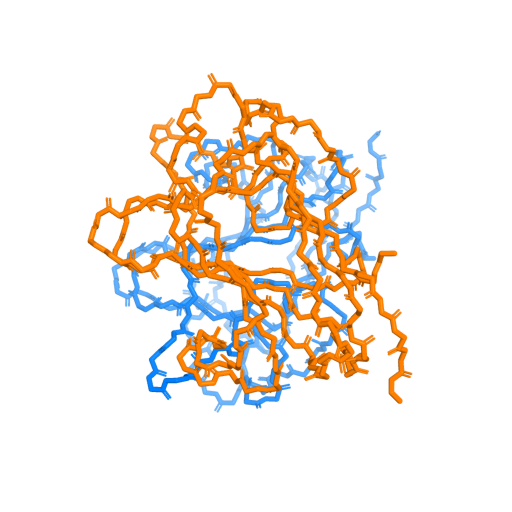U A 1 89 ? 5.828 12.398 -8.18 1 90.94 89 LEU A C 1
ATOM 692 O O . LEU A 1 89 ? 6.52 11.477 -7.742 1 90.94 89 LEU A O 1
ATOM 696 N N . ASN A 1 90 ? 6.309 13.555 -8.602 1 89.44 90 ASN A N 1
ATOM 697 C CA . ASN A 1 90 ? 7.719 13.836 -8.344 1 89.44 90 ASN A CA 1
ATOM 698 C C . ASN A 1 90 ? 8.055 13.688 -6.859 1 89.44 90 ASN A C 1
ATOM 700 O O . ASN A 1 90 ? 7.328 14.18 -6 1 89.44 90 ASN A O 1
ATOM 704 N N . ASN A 1 91 ? 9.219 12.914 -6.645 1 91.69 91 ASN A N 1
ATOM 705 C CA . ASN A 1 91 ? 9.586 12.625 -5.262 1 91.69 91 ASN A CA 1
ATOM 706 C C . ASN A 1 91 ? 8.422 12 -4.496 1 91.69 91 ASN A C 1
ATOM 708 O O . ASN A 1 91 ? 8.117 12.414 -3.377 1 91.69 91 ASN A O 1
ATOM 712 N N . ASN A 1 92 ? 7.688 11.188 -5.18 1 91.25 92 ASN A N 1
ATOM 713 C CA . ASN A 1 92 ? 6.578 10.43 -4.605 1 91.25 92 ASN A CA 1
ATOM 714 C C . ASN A 1 92 ? 5.453 11.352 -4.141 1 91.25 92 ASN A C 1
ATOM 716 O O . ASN A 1 92 ? 4.719 11.023 -3.207 1 91.25 92 ASN A O 1
ATOM 720 N N . GLY A 1 93 ? 5.371 12.5 -4.711 1 93.69 93 GLY A N 1
ATOM 721 C CA . GLY A 1 93 ? 4.352 13.477 -4.359 1 93.69 93 GLY A CA 1
ATOM 722 C C . GLY A 1 93 ? 4.789 14.438 -3.271 1 93.69 93 GLY A C 1
ATOM 723 O O . GLY A 1 93 ? 4.094 15.406 -2.979 1 93.69 93 GLY A O 1
ATOM 724 N N . ASN A 1 94 ? 5.965 14.156 -2.648 1 95.31 94 ASN A N 1
ATOM 725 C CA . ASN A 1 94 ? 6.441 14.969 -1.529 1 95.31 94 ASN A CA 1
ATOM 726 C C . ASN A 1 94 ? 6.867 16.359 -1.986 1 95.31 94 ASN A C 1
ATOM 728 O O . ASN A 1 94 ? 7.129 17.234 -1.16 1 95.31 94 ASN A O 1
ATOM 732 N N . GLY A 1 95 ? 6.887 16.625 -3.252 1 95.38 95 GLY A N 1
ATOM 733 C CA . GLY A 1 95 ? 7.254 17.922 -3.785 1 95.38 95 GLY A CA 1
ATOM 734 C C . GLY A 1 95 ? 6.059 18.812 -4.066 1 95.38 95 GLY A C 1
ATOM 735 O O . GLY A 1 95 ? 6.215 19.984 -4.457 1 95.38 95 GLY A O 1
ATOM 736 N N . ASN A 1 96 ? 4.855 18.297 -3.934 1 97.88 96 ASN A N 1
ATOM 737 C CA . ASN A 1 96 ? 3.646 19.078 -4.176 1 97.88 96 ASN A CA 1
ATOM 738 C C . ASN A 1 96 ? 3.512 20.234 -3.182 1 97.88 96 ASN A C 1
ATOM 740 O O . ASN A 1 96 ? 4.168 20.234 -2.137 1 97.88 96 ASN A O 1
ATOM 744 N N . PRO A 1 97 ? 2.67 21.203 -3.422 1 98.38 97 PRO A N 1
ATOM 745 C CA . PRO A 1 97 ? 2.477 22.328 -2.504 1 98.38 97 PRO A CA 1
ATOM 746 C C . PRO A 1 97 ? 1.992 21.891 -1.125 1 98.38 97 PRO A C 1
ATOM 748 O O . PRO A 1 97 ? 1.273 20.891 -1.009 1 98.38 97 PRO A O 1
ATOM 751 N N . LYS A 1 98 ? 2.367 22.719 -0.148 1 98.44 98 LYS A N 1
ATOM 752 C CA . LYS A 1 98 ? 2.078 22.391 1.245 1 98.44 98 LYS A CA 1
ATOM 753 C C . LYS A 1 98 ? 0.737 22.969 1.68 1 98.44 98 LYS A C 1
ATOM 755 O O . LYS A 1 98 ? 0.475 24.156 1.473 1 98.44 98 LYS A O 1
ATOM 760 N N . CYS A 1 99 ? -0.095 22.109 2.193 1 98.62 99 CYS A N 1
ATOM 761 C CA . CYS A 1 99 ? -1.314 22.547 2.857 1 98.62 99 CYS A CA 1
ATOM 762 C C . CYS A 1 99 ? -1.025 23 4.285 1 98.62 99 CYS A C 1
ATOM 764 O O . CYS A 1 99 ? -1.555 24.016 4.742 1 98.62 99 CYS A O 1
ATOM 766 N N . GLY A 1 100 ? -0.226 22.234 4.992 1 98.19 100 GLY A N 1
ATOM 767 C CA . GLY A 1 100 ? 0.096 22.547 6.375 1 98.19 100 GLY A CA 1
ATOM 768 C C . GLY A 1 100 ? 1.207 21.688 6.941 1 98.19 100 GLY A C 1
ATOM 769 O O . GLY A 1 100 ? 1.739 20.812 6.246 1 98.19 100 GLY A O 1
ATOM 770 N N . THR A 1 101 ? 1.612 22 8.133 1 98.56 101 THR A N 1
ATOM 771 C CA . THR A 1 101 ? 2.621 21.266 8.891 1 98.56 101 THR A CA 1
ATOM 772 C C . THR A 1 101 ? 2.121 20.969 10.305 1 98.56 101 THR A C 1
ATOM 774 O O . THR A 1 101 ? 1.482 21.812 10.93 1 98.56 101 THR A O 1
ATOM 777 N N . VAL A 1 102 ? 2.408 19.797 10.766 1 98.44 102 VAL A N 1
ATOM 778 C CA . VAL A 1 102 ? 2.082 19.453 12.148 1 98.44 102 VAL A CA 1
ATOM 779 C C . VAL A 1 102 ? 3.039 20.172 13.094 1 98.44 102 VAL A C 1
ATOM 781 O O . VAL A 1 102 ? 4.238 19.906 13.109 1 98.44 102 VAL A O 1
ATOM 784 N N . THR A 1 103 ? 2.531 21.062 13.852 1 96.62 103 THR A N 1
ATOM 785 C CA . THR A 1 103 ? 3.357 21.812 14.781 1 96.62 103 THR A CA 1
ATOM 786 C C . THR A 1 103 ? 2.947 21.531 16.219 1 96.62 103 THR A C 1
ATOM 788 O O . THR A 1 103 ? 3.684 21.859 17.156 1 96.62 103 THR A O 1
ATOM 791 N N . SER A 1 104 ? 1.835 21.062 16.453 1 93.5 104 SER A N 1
ATOM 792 C CA . SER A 1 104 ? 1.313 20.594 17.734 1 93.5 104 SER A CA 1
ATOM 793 C C . SER A 1 104 ? 0.598 19.266 17.578 1 93.5 104 SER A C 1
ATOM 795 O O . SER A 1 104 ? -0.427 19.172 16.906 1 93.5 104 SER A O 1
ATOM 797 N N . VAL A 1 105 ? 1.159 18.312 18.25 1 95.75 105 VAL A N 1
ATOM 798 C CA . VAL A 1 105 ? 0.643 16.953 18.078 1 95.75 105 VAL A CA 1
ATOM 799 C C . VAL A 1 105 ? -0.583 16.75 18.953 1 95.75 105 VAL A C 1
ATOM 801 O O . VAL A 1 105 ? -0.543 17.016 20.156 1 95.75 105 VAL A O 1
ATOM 804 N N . LYS A 1 106 ? -1.64 16.469 18.375 1 96.75 106 LYS A N 1
ATOM 805 C CA . LYS A 1 106 ? -2.887 16.047 19.016 1 96.75 106 LYS A CA 1
ATOM 806 C C . LYS A 1 106 ? -3.393 14.734 18.438 1 96.75 106 LYS A C 1
ATOM 808 O O . LYS A 1 106 ? -2.877 14.258 17.422 1 96.75 106 LYS A O 1
ATOM 813 N N . GLN A 1 107 ? -4.27 14.141 19.172 1 97.19 107 GLN A N 1
ATOM 814 C CA . GLN A 1 107 ? -4.844 12.906 18.656 1 97.19 107 GLN A CA 1
ATOM 815 C C . GLN A 1 107 ? -5.539 13.133 17.312 1 97.19 107 GLN A C 1
ATOM 817 O O . GLN A 1 107 ? -5.398 12.336 16.391 1 97.19 107 GLN A O 1
ATOM 822 N N . THR A 1 108 ? -6.352 14.164 17.266 1 98.19 108 THR A N 1
ATOM 823 C CA . THR A 1 108 ? -6.988 14.562 16.016 1 98.19 108 THR A CA 1
ATOM 824 C C . THR A 1 108 ? -6.586 15.984 15.641 1 98.19 108 THR A C 1
ATOM 826 O O . THR A 1 108 ? -6.641 16.891 16.469 1 98.19 108 THR A O 1
ATOM 829 N N . MET A 1 109 ? -6.113 16.203 14.414 1 98.44 109 MET A N 1
ATOM 830 C CA . MET A 1 109 ? -5.652 17.484 13.891 1 98.44 109 MET A CA 1
ATOM 831 C C . MET A 1 109 ? -6.359 17.844 12.586 1 98.44 109 MET A C 1
ATOM 833 O O . MET A 1 109 ? -6.617 16.953 11.766 1 98.44 109 MET A O 1
ATOM 837 N N . GLU A 1 110 ? -6.648 19.094 12.453 1 98.25 110 GLU A N 1
ATOM 838 C CA . GLU A 1 110 ? -7.316 19.578 11.242 1 98.25 110 GLU A CA 1
ATOM 839 C C . GLU A 1 110 ? -6.465 20.609 10.523 1 98.25 110 GLU A C 1
ATOM 841 O O . GLU A 1 110 ? -5.855 21.469 11.172 1 98.25 110 GLU A O 1
ATOM 846 N N . PHE A 1 111 ? -6.445 20.5 9.234 1 98.62 111 PHE A N 1
ATOM 847 C CA . PHE A 1 111 ? -5.691 21.422 8.398 1 98.62 111 PHE A CA 1
ATOM 848 C C . PHE A 1 111 ? -6.586 22.047 7.336 1 98.62 111 PHE A C 1
ATOM 850 O O . PHE A 1 111 ? -7.203 21.344 6.535 1 98.62 111 PHE A O 1
ATOM 857 N N . GLN A 1 112 ? -6.668 23.359 7.363 1 98.44 112 GLN A N 1
ATOM 858 C CA . GLN A 1 112 ? -7.387 24.078 6.316 1 98.44 112 GLN A CA 1
ATOM 859 C C . GLN A 1 112 ? -6.516 24.25 5.078 1 98.44 112 GLN A C 1
ATOM 861 O O . GLN A 1 112 ? -5.418 24.812 5.156 1 98.44 112 GLN A O 1
ATOM 866 N N . CYS A 1 113 ? -6.984 23.75 3.928 1 98.38 113 CYS A N 1
ATOM 867 C CA . CYS A 1 113 ? -6.145 23.734 2.732 1 98.38 113 CYS A CA 1
ATOM 868 C C . CYS A 1 113 ? -6.66 24.719 1.691 1 98.38 113 CYS A C 1
ATOM 870 O O . CYS A 1 113 ? -6.156 24.75 0.567 1 98.38 113 CYS A O 1
ATOM 872 N N . ASN A 1 114 ? -7.609 25.516 2.033 1 95.56 114 ASN A N 1
ATOM 873 C CA . ASN A 1 114 ? -8.07 26.672 1.27 1 95.56 114 ASN A CA 1
ATOM 874 C C . ASN A 1 114 ? -8.273 26.312 -0.203 1 95.56 114 ASN A C 1
ATOM 876 O O . ASN A 1 114 ? -7.746 27 -1.084 1 95.56 114 ASN A O 1
ATOM 880 N N . SER A 1 115 ? -8.898 25.25 -0.562 1 95.25 115 SER A N 1
ATOM 881 C CA . SER A 1 115 ? -9.344 24.828 -1.884 1 95.25 115 SER A CA 1
ATOM 882 C C . SER A 1 115 ? -8.156 24.516 -2.791 1 95.25 115 SER A C 1
ATOM 884 O O . SER A 1 115 ? -8.18 24.812 -3.984 1 95.25 115 SER A O 1
ATOM 886 N N . MET A 1 116 ? -7.066 24.031 -2.195 1 98.19 116 MET A N 1
ATOM 887 C CA . MET A 1 116 ? -5.988 23.5 -3.021 1 98.19 116 MET A CA 1
ATOM 888 C C . MET A 1 116 ? -6.496 22.375 -3.92 1 98.19 116 MET A C 1
ATOM 890 O O . MET A 1 116 ? -7.352 21.594 -3.512 1 98.19 116 MET A O 1
ATOM 894 N N . THR A 1 117 ? -5.973 22.359 -5.09 1 98.5 117 THR A N 1
ATOM 895 C CA . THR A 1 117 ? -6.387 21.328 -6.047 1 98.5 117 THR A CA 1
ATOM 896 C C . THR A 1 117 ? -5.305 20.266 -6.195 1 98.5 117 THR A C 1
ATOM 898 O O . THR A 1 117 ? -4.121 20.578 -6.316 1 98.5 117 THR A O 1
ATOM 901 N N . GLY A 1 118 ? -5.734 19.01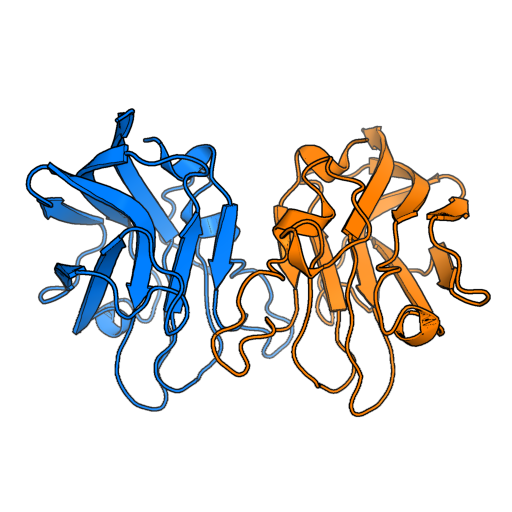6 -6.16 1 98.62 118 GLY A N 1
ATOM 902 C CA . GLY A 1 118 ? -4.777 17.953 -6.387 1 98.62 118 GLY A CA 1
ATOM 903 C C . GLY A 1 118 ? -5.41 16.578 -6.352 1 98.62 118 GLY A C 1
ATOM 904 O O . GLY A 1 118 ? -6.492 16.391 -5.789 1 98.62 118 GLY A O 1
ATOM 905 N N . ARG A 1 119 ? -4.785 15.602 -7.043 1 98.12 119 ARG A N 1
ATOM 906 C CA . ARG A 1 119 ? -5.156 14.188 -7.055 1 98.12 119 ARG A CA 1
ATOM 907 C C . ARG A 1 119 ? -4.512 13.438 -5.891 1 98.12 119 ARG A C 1
ATOM 909 O O . ARG A 1 119 ? -5.098 12.5 -5.348 1 98.12 119 ARG A O 1
ATOM 916 N N . TYR A 1 120 ? -3.359 13.953 -5.492 1 98.12 120 TYR A N 1
ATOM 917 C CA . TYR A 1 120 ? -2.59 13.242 -4.477 1 98.12 120 TYR A CA 1
ATOM 918 C C . TYR A 1 120 ? -2.508 14.055 -3.188 1 98.12 120 TYR A C 1
ATOM 920 O O . TYR A 1 120 ? -2.316 15.273 -3.223 1 98.12 120 TYR A O 1
ATOM 928 N N . VAL A 1 121 ? -2.744 13.383 -2.088 1 98.81 121 VAL A N 1
ATOM 929 C CA . VAL A 1 121 ? -2.477 13.93 -0.76 1 98.81 121 VAL A CA 1
ATOM 930 C C . VAL A 1 121 ? -1.351 13.141 -0.095 1 98.81 121 VAL A C 1
ATOM 932 O O . VAL A 1 121 ? -1.423 11.914 0.014 1 98.81 121 VAL A O 1
ATOM 935 N N . ASN A 1 122 ? -0.292 13.828 0.299 1 98.56 122 ASN A N 1
ATOM 936 C CA . ASN A 1 122 ? 0.858 13.219 0.963 1 98.56 122 ASN A CA 1
ATOM 937 C C . ASN A 1 122 ? 1.007 13.727 2.396 1 98.56 122 ASN A C 1
ATOM 939 O O . ASN A 1 122 ? 0.796 14.914 2.666 1 98.56 122 ASN A O 1
ATOM 943 N N . VAL A 1 123 ? 1.297 12.812 3.254 1 98.88 123 VAL A N 1
ATOM 944 C CA . VAL A 1 123 ? 1.889 13.156 4.543 1 98.88 123 VAL A CA 1
ATOM 945 C C . VAL A 1 123 ? 3.354 12.727 4.57 1 98.88 123 VAL A C 1
ATOM 947 O O . VAL A 1 123 ? 3.656 11.531 4.531 1 98.88 123 VAL A O 1
ATOM 950 N N . TYR A 1 124 ? 4.16 13.688 4.613 1 97.5 124 TYR A N 1
ATOM 951 C CA . TYR A 1 124 ? 5.609 13.555 4.492 1 97.5 124 TYR A CA 1
ATOM 952 C C . TYR A 1 124 ? 6.305 13.992 5.777 1 97.5 124 TYR A C 1
ATOM 954 O O . TYR A 1 124 ? 6.012 15.062 6.32 1 97.5 124 TYR A O 1
ATOM 962 N N . LEU A 1 125 ? 7.23 13.125 6.367 1 98.62 125 LEU A N 1
ATOM 963 C CA . LEU A 1 125 ? 7.941 13.469 7.594 1 98.62 125 LEU A CA 1
ATOM 964 C C . LEU A 1 125 ? 9.43 13.641 7.328 1 98.62 125 LEU A C 1
ATOM 966 O O . LEU A 1 125 ? 10.188 12.664 7.355 1 98.62 125 LEU A O 1
ATOM 970 N N . PRO A 1 126 ? 9.836 14.922 7.137 1 98.12 126 PRO A N 1
ATOM 971 C CA . PRO A 1 126 ? 11.25 15.148 6.824 1 98.12 126 PRO A CA 1
ATOM 972 C C . PRO A 1 126 ? 12.172 14.812 7.996 1 98.12 126 PRO A C 1
ATOM 974 O O . PRO A 1 126 ? 11.82 15.062 9.156 1 98.12 126 PRO A O 1
ATOM 977 N N . GLY A 1 127 ? 13.367 14.289 7.707 1 98 127 GLY A N 1
ATOM 978 C CA . GLY A 1 127 ? 14.391 14.055 8.711 1 98 127 GLY A CA 1
ATOM 979 C C . GLY A 1 127 ? 14.969 12.656 8.664 1 98 127 GLY A C 1
ATOM 980 O O . GLY A 1 127 ? 14.516 11.812 7.887 1 98 127 GLY A O 1
ATOM 981 N N . ASN A 1 128 ? 16 12.375 9.477 1 97.75 128 ASN A N 1
ATOM 982 C CA . ASN A 1 128 ? 16.672 11.086 9.547 1 97.75 128 ASN A CA 1
ATOM 983 C C . ASN A 1 128 ? 16.094 10.195 10.641 1 97.75 128 ASN A C 1
ATOM 985 O O . ASN A 1 128 ? 15.711 10.688 11.703 1 97.75 128 ASN A O 1
ATOM 989 N N . GLN A 1 129 ? 16.094 8.883 10.273 1 97.75 129 GLN A N 1
ATOM 990 C CA . GLN A 1 129 ? 15.672 7.875 11.242 1 97.75 129 GLN A CA 1
ATOM 991 C C . GLN A 1 129 ? 14.312 8.227 11.844 1 97.75 129 GLN A C 1
ATOM 993 O O . GLN A 1 129 ? 14.164 8.273 13.07 1 97.75 129 GLN A O 1
ATOM 998 N N . LYS A 1 130 ? 13.359 8.469 10.953 1 98.38 130 LYS A N 1
ATOM 999 C CA . LYS A 1 130 ? 12.008 8.836 11.375 1 98.38 130 LYS A CA 1
ATOM 1000 C C . LYS A 1 130 ? 11.047 7.664 11.211 1 98.38 130 LYS A C 1
ATOM 1002 O O . LYS A 1 130 ? 11.359 6.688 10.523 1 98.38 130 LYS A O 1
ATOM 1007 N N . ILE A 1 131 ? 9.984 7.641 11.93 1 98.06 131 ILE A N 1
ATOM 1008 C CA . ILE A 1 131 ? 8.852 6.723 11.82 1 98.06 131 ILE A CA 1
ATOM 1009 C C . ILE A 1 131 ? 7.566 7.512 11.602 1 98.06 131 ILE A C 1
ATOM 1011 O O . ILE A 1 131 ? 7.258 8.43 12.359 1 98.06 131 ILE A O 1
ATOM 1015 N N . LEU A 1 132 ? 6.875 7.23 10.547 1 98.44 132 LEU A N 1
ATOM 1016 C CA . LEU A 1 132 ? 5.586 7.855 10.273 1 98.44 132 LEU A CA 1
ATOM 1017 C C . LEU A 1 132 ? 4.445 6.879 10.539 1 98.44 132 LEU A C 1
ATOM 1019 O O . LEU A 1 132 ? 4.484 5.734 10.086 1 98.44 132 LEU A O 1
ATOM 1023 N N . HIS A 1 133 ? 3.529 7.242 11.273 1 98 133 HIS A N 1
ATOM 1024 C CA . HIS A 1 133 ? 2.303 6.473 11.461 1 98 133 HIS A CA 1
ATOM 1025 C C . HIS A 1 133 ? 1.078 7.383 11.461 1 98 133 HIS A C 1
ATOM 1027 O O . HIS A 1 133 ? 1.136 8.508 11.961 1 98 133 HIS A O 1
ATOM 1033 N N . LEU A 1 134 ? 0.013 7.023 10.867 1 98.69 134 LEU A N 1
ATOM 1034 C CA . LEU A 1 134 ? -1.289 7.668 10.742 1 98.69 134 LEU A CA 1
ATOM 1035 C C . LEU A 1 134 ? -2.416 6.672 10.984 1 98.69 134 LEU A C 1
ATOM 1037 O O . LEU A 1 134 ? -2.438 5.594 10.398 1 98.69 134 LEU A O 1
ATOM 1041 N N . CYS A 1 135 ? -3.389 7.055 11.805 1 98.75 135 CYS A N 1
ATOM 1042 C CA . CYS A 1 135 ? -4.488 6.121 12.008 1 98.75 135 CYS A CA 1
ATOM 1043 C C . CYS A 1 135 ? -5.629 6.395 11.039 1 98.75 135 CYS A C 1
ATOM 1045 O O . CYS A 1 135 ? -6.359 5.48 10.656 1 98.75 135 CYS A O 1
ATOM 1047 N N . GLU A 1 136 ? -5.812 7.625 10.664 1 98.88 136 GLU A N 1
ATOM 1048 C CA . GLU A 1 136 ? -6.82 7.977 9.672 1 98.88 136 GLU A CA 1
ATOM 1049 C C . GLU A 1 136 ? -6.512 9.328 9.031 1 98.88 136 GLU A C 1
ATOM 1051 O O . GLU A 1 136 ? -6.105 10.273 9.711 1 98.88 136 GLU A O 1
ATOM 1056 N N . VAL A 1 137 ? -6.672 9.445 7.754 1 98.88 137 VAL A N 1
ATOM 1057 C CA . VAL A 1 137 ? -6.59 10.695 7.004 1 98.88 137 VAL A CA 1
ATOM 1058 C C . VAL A 1 137 ? -7.887 10.906 6.223 1 98.88 137 VAL A C 1
ATOM 1060 O O . VAL A 1 137 ? -8.211 10.133 5.32 1 98.88 137 VAL A O 1
ATOM 1063 N N . GLU A 1 138 ? -8.578 11.875 6.605 1 98.88 138 GLU A N 1
ATOM 1064 C CA . GLU A 1 138 ? -9.812 12.242 5.922 1 98.88 138 GLU A CA 1
ATOM 1065 C C . GLU A 1 138 ? -9.617 13.477 5.047 1 98.88 138 GLU A C 1
ATOM 1067 O O . GLU A 1 138 ? -9.016 14.461 5.484 1 98.88 138 GLU A O 1
ATOM 1072 N N . VAL A 1 139 ? -10.062 13.383 3.855 1 98.88 139 VAL A N 1
ATOM 1073 C CA . VAL A 1 139 ? -9.922 14.461 2.883 1 98.88 139 VAL A CA 1
ATOM 1074 C C . VAL A 1 139 ? -11.305 14.977 2.48 1 98.88 139 VAL A C 1
ATOM 1076 O O . VAL A 1 139 ? -12.156 14.203 2.021 1 98.88 139 VAL A O 1
ATOM 1079 N N . PHE A 1 140 ? -11.547 16.219 2.697 1 98.75 140 PHE A N 1
ATOM 1080 C CA . PHE A 1 140 ? -12.812 16.844 2.336 1 98.75 140 PHE A CA 1
ATOM 1081 C C . PHE A 1 140 ? -12.617 17.812 1.182 1 98.75 140 PHE A C 1
ATOM 1083 O O . PHE A 1 140 ? -11.805 18.75 1.273 1 98.75 140 PHE A O 1
ATOM 1090 N N . GLY A 1 141 ? -13.289 17.594 0.156 1 98.25 141 GLY A N 1
ATOM 1091 C CA . GLY A 1 141 ? -13.211 18.406 -1.05 1 98.25 141 GLY A CA 1
ATOM 1092 C C . GLY A 1 141 ? -14.273 18.062 -2.074 1 98.25 141 GLY A C 1
ATOM 1093 O O . GLY A 1 141 ? -15.164 17.25 -1.804 1 98.25 141 GLY A O 1
ATOM 1094 N N . THR A 1 142 ? -14.266 18.828 -3.201 1 97.62 142 THR A N 1
ATOM 1095 C CA . THR A 1 142 ? -15.203 18.625 -4.305 1 97.62 142 THR A CA 1
ATOM 1096 C C . THR A 1 142 ? -14.453 18.312 -5.598 1 97.62 142 THR A C 1
ATOM 1098 O O . THR A 1 142 ? -13.312 18.75 -5.777 1 97.62 142 THR A O 1
ATOM 1101 N N . LEU A 1 143 ? -15.133 17.422 -6.395 1 97 143 LEU A N 1
ATOM 1102 C CA . LEU A 1 143 ? -14.547 17.094 -7.691 1 97 143 LEU A CA 1
ATOM 1103 C C . LEU A 1 143 ? -14.367 18.344 -8.539 1 97 143 LEU A C 1
ATOM 1105 O O . LEU A 1 143 ? -15.242 19.203 -8.57 1 97 143 LEU A O 1
ATOM 1109 N N . VAL A 1 144 ? -13.188 18.438 -9.156 1 94.75 144 VAL A N 1
ATOM 1110 C CA . VAL A 1 144 ? -12.938 19.531 -10.078 1 94.75 144 VAL A CA 1
ATOM 1111 C C . VAL A 1 144 ? -13.695 19.297 -11.383 1 94.75 144 VAL A C 1
ATOM 1113 O O . VAL A 1 144 ? -13.695 18.188 -11.922 1 94.75 144 VAL A O 1
ATOM 1116 N N . ASN B 1 1 ? -14.383 -12.367 -7.797 1 97.88 1 ASN B N 1
ATOM 1117 C CA . ASN B 1 1 ? -13.07 -11.898 -7.355 1 97.88 1 ASN B CA 1
ATOM 1118 C C . ASN B 1 1 ? -13.164 -11.109 -6.055 1 97.88 1 ASN B C 1
ATOM 1120 O O . ASN B 1 1 ? -13.547 -9.938 -6.066 1 97.88 1 ASN B O 1
ATOM 1124 N N . VAL B 1 2 ? -12.805 -11.797 -4.926 1 98 2 VAL B N 1
ATOM 1125 C CA . VAL B 1 2 ? -13.016 -11.203 -3.607 1 98 2 VAL B CA 1
ATOM 1126 C C . VAL B 1 2 ? -11.836 -10.289 -3.264 1 98 2 VAL B C 1
ATOM 1128 O O . VAL B 1 2 ? -11.906 -9.516 -2.301 1 98 2 VAL B O 1
ATOM 1131 N N . ALA B 1 3 ? -10.742 -10.328 -4.023 1 98.44 3 ALA B N 1
ATOM 1132 C CA . ALA B 1 3 ? -9.562 -9.516 -3.742 1 98.44 3 ALA B CA 1
ATOM 1133 C C . ALA B 1 3 ? -9.867 -8.031 -3.934 1 98.44 3 ALA B C 1
ATOM 1135 O O . ALA B 1 3 ? -9.266 -7.18 -3.277 1 98.44 3 ALA B O 1
ATOM 1136 N N . MET B 1 4 ? -10.781 -7.648 -4.863 1 96 4 MET B N 1
ATOM 1137 C CA . MET B 1 4 ? -11.047 -6.262 -5.227 1 96 4 MET B CA 1
ATOM 1138 C C . MET B 1 4 ? -11.57 -5.477 -4.023 1 96 4 MET B C 1
ATOM 1140 O O . MET B 1 4 ? -11.477 -4.246 -3.994 1 96 4 MET B O 1
ATOM 1144 N N . ARG B 1 5 ? -12.109 -6.152 -3.014 1 93.19 5 ARG B N 1
ATOM 1145 C CA . ARG B 1 5 ? -12.648 -5.473 -1.838 1 93.19 5 ARG B CA 1
ATOM 1146 C C . ARG B 1 5 ? -11.633 -5.457 -0.701 1 93.19 5 ARG B C 1
ATOM 1148 O O . ARG B 1 5 ? -11.914 -4.934 0.379 1 93.19 5 ARG B O 1
ATOM 1155 N N . GLY B 1 6 ? -10.484 -6.059 -0.905 1 96.62 6 GLY B N 1
ATOM 1156 C CA . GLY B 1 6 ? -9.477 -6.18 0.136 1 96.62 6 GLY B CA 1
ATOM 1157 C C . GLY B 1 6 ? -8.539 -4.988 0.203 1 96.62 6 GLY B C 1
ATOM 1158 O O . GLY B 1 6 ? -8.805 -3.951 -0.409 1 96.62 6 GLY B O 1
ATOM 1159 N N . LYS B 1 7 ? -7.531 -5.074 1.033 1 95.25 7 LYS B N 1
ATOM 1160 C CA . LYS B 1 7 ? -6.449 -4.105 1.208 1 95.25 7 LYS B CA 1
ATOM 1161 C C . LYS B 1 7 ? -5.098 -4.727 0.867 1 95.25 7 LYS B C 1
ATOM 1163 O O . LYS B 1 7 ? -4.684 -5.707 1.486 1 95.25 7 LYS B O 1
ATOM 1168 N N . ALA B 1 8 ? -4.461 -4.098 -0.061 1 97.25 8 ALA B N 1
ATOM 1169 C CA . ALA B 1 8 ? -3.176 -4.652 -0.481 1 97.25 8 ALA B CA 1
ATOM 1170 C C . ALA B 1 8 ? -2.016 -3.857 0.11 1 97.25 8 ALA B C 1
ATOM 1172 O O . ALA B 1 8 ? -2.137 -2.652 0.343 1 97.25 8 ALA B O 1
ATOM 1173 N N . THR B 1 9 ? -0.981 -4.562 0.35 1 95.56 9 THR B N 1
ATOM 1174 C CA . THR B 1 9 ? 0.286 -4.008 0.812 1 95.56 9 THR B CA 1
ATOM 1175 C C . THR B 1 9 ? 1.463 -4.777 0.216 1 95.56 9 THR B C 1
ATOM 1177 O O . THR B 1 9 ? 1.273 -5.812 -0.425 1 95.56 9 THR B O 1
ATOM 1180 N N . GLN B 1 10 ? 2.584 -4.137 0.201 1 95.81 10 GLN B N 1
ATOM 1181 C CA . GLN B 1 10 ? 3.764 -4.832 -0.298 1 95.81 10 GLN B CA 1
ATOM 1182 C C . GLN B 1 10 ? 5.02 -4.391 0.446 1 95.81 10 GLN B C 1
ATOM 1184 O O . GLN B 1 10 ? 4.988 -3.422 1.205 1 95.81 10 GLN B O 1
ATOM 1189 N N . SER B 1 11 ? 6.066 -5.121 0.288 1 93.19 11 SER B N 1
ATOM 1190 C CA . SER B 1 11 ? 7.281 -4.949 1.074 1 93.19 11 SER B CA 1
ATOM 1191 C C . SER B 1 11 ? 7.898 -3.574 0.847 1 93.19 11 SER B C 1
ATOM 1193 O O . SER B 1 11 ? 8.266 -2.885 1.802 1 93.19 11 SER B O 1
ATOM 1195 N N . THR B 1 12 ? 8.109 -3.143 -0.413 1 90.19 12 THR B N 1
ATOM 1196 C CA . THR B 1 12 ? 8.641 -1.838 -0.792 1 90.19 12 THR B CA 1
ATOM 1197 C C . THR B 1 12 ? 7.957 -1.322 -2.057 1 90.19 12 THR B C 1
ATOM 1199 O O . THR B 1 12 ? 7.148 -2.027 -2.664 1 90.19 12 THR B O 1
ATOM 1202 N N . ILE B 1 13 ? 8.148 -0.128 -2.338 1 91.06 13 ILE B N 1
ATOM 1203 C CA . ILE B 1 13 ? 7.668 0.429 -3.596 1 91.06 13 ILE B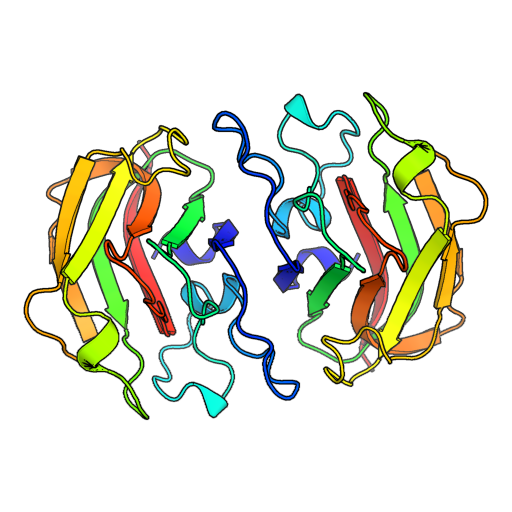 CA 1
ATOM 1204 C C . ILE B 1 13 ? 8.852 0.917 -4.434 1 91.06 13 ILE B C 1
ATOM 1206 O O . ILE B 1 13 ? 9.805 1.483 -3.896 1 91.06 13 ILE B O 1
ATOM 1210 N N . TYR B 1 14 ? 8.828 0.592 -5.719 1 92.12 14 TYR B N 1
ATOM 1211 C CA . TYR B 1 14 ? 9.82 1.113 -6.648 1 92.12 14 TYR B CA 1
ATOM 1212 C C . TYR B 1 14 ? 9.672 2.619 -6.82 1 92.12 14 TYR B C 1
ATOM 1214 O O . TYR B 1 14 ? 8.586 3.105 -7.168 1 92.12 14 TYR B O 1
ATOM 1222 N N . ASN B 1 15 ? 10.75 3.305 -6.5 1 84.62 15 ASN B N 1
ATOM 1223 C CA . ASN B 1 15 ? 10.688 4.758 -6.598 1 84.62 15 ASN B CA 1
ATOM 1224 C C . ASN B 1 15 ? 11.938 5.336 -7.254 1 84.62 15 ASN B C 1
ATOM 1226 O O . ASN B 1 15 ? 12.273 6.504 -7.051 1 84.62 15 ASN B O 1
ATOM 1230 N N . GLU B 1 16 ? 12.57 4.578 -7.961 1 79.56 16 GLU B N 1
ATOM 1231 C CA . GLU B 1 16 ? 13.758 5.09 -8.633 1 79.56 16 GLU B CA 1
ATOM 1232 C C . GLU B 1 16 ? 13.383 6.074 -9.742 1 79.56 16 GLU B C 1
ATOM 1234 O O . GLU B 1 16 ? 12.383 5.887 -10.438 1 79.56 16 GLU B O 1
ATOM 1239 N N . GLU B 1 17 ? 14.227 7.105 -9.898 1 71.19 17 GLU B N 1
ATOM 1240 C CA . GLU B 1 17 ? 14.094 8.156 -10.906 1 71.19 17 GLU B CA 1
ATOM 1241 C C . GLU B 1 17 ? 12.695 8.773 -10.883 1 71.19 17 GLU B C 1
ATOM 1243 O O . GLU B 1 17 ? 12.133 9.078 -11.938 1 71.19 17 GLU B O 1
ATOM 1248 N N . GLY B 1 18 ? 12.125 8.727 -9.82 1 71.94 18 GLY B N 1
ATOM 1249 C CA . GLY B 1 18 ? 10.836 9.391 -9.672 1 71.94 18 GLY B CA 1
ATOM 1250 C C . GLY B 1 18 ? 9.664 8.508 -10.039 1 71.94 18 GLY B C 1
ATOM 1251 O O . GLY B 1 18 ? 8.516 8.953 -10.016 1 71.94 18 GLY B O 1
ATOM 1252 N N . ASP B 1 19 ? 9.945 7.258 -10.438 1 79.81 19 ASP B N 1
ATOM 1253 C CA . ASP B 1 19 ? 8.867 6.316 -10.734 1 79.81 19 ASP B CA 1
ATOM 1254 C C . ASP B 1 19 ? 8.141 5.891 -9.461 1 79.81 19 ASP B C 1
ATOM 1256 O O . ASP B 1 19 ? 8.781 5.617 -8.438 1 79.81 19 ASP B O 1
ATOM 1260 N N . ASN B 1 20 ? 6.816 5.957 -9.477 1 80.75 20 ASN B N 1
ATOM 1261 C CA . ASN B 1 20 ? 5.992 5.613 -8.32 1 80.75 20 ASN B CA 1
ATOM 1262 C C . ASN B 1 20 ? 4.656 5.012 -8.742 1 80.75 20 ASN B C 1
ATOM 1264 O O . ASN B 1 20 ? 3.66 5.129 -8.023 1 80.75 20 ASN B O 1
ATOM 1268 N N . LEU B 1 21 ? 4.652 4.395 -9.797 1 88.25 21 LEU B N 1
ATOM 1269 C CA . LEU B 1 21 ? 3.418 3.879 -10.375 1 88.25 21 LEU B CA 1
ATOM 1270 C C . LEU B 1 21 ? 3.049 2.535 -9.758 1 88.25 21 LEU B C 1
ATOM 1272 O O . LEU B 1 21 ? 1.878 2.146 -9.758 1 88.25 21 LEU B O 1
ATOM 1276 N N . GLY B 1 22 ? 4.051 1.858 -9.227 1 95.06 22 GLY B N 1
ATOM 1277 C CA . GLY B 1 22 ? 3.891 0.457 -8.875 1 95.06 22 GLY B CA 1
ATOM 1278 C C . GLY B 1 22 ? 3.369 0.251 -7.465 1 95.06 22 GLY B C 1
ATOM 1279 O O . GLY B 1 22 ? 3.955 -0.502 -6.688 1 95.06 22 GLY B O 1
ATOM 1280 N N . ILE B 1 23 ? 2.18 0.853 -7.113 1 95 23 ILE B N 1
ATOM 1281 C CA . ILE B 1 23 ? 1.655 0.754 -5.754 1 95 23 ILE B CA 1
ATOM 1282 C C . ILE B 1 23 ? 0.952 -0.588 -5.57 1 95 23 ILE B C 1
ATOM 1284 O O . ILE B 1 23 ? 0.447 -1.17 -6.531 1 95 23 ILE B O 1
ATOM 1288 N N . ALA B 1 24 ? 0.837 -1.081 -4.293 1 97.31 24 ALA B N 1
ATOM 1289 C CA . ALA B 1 24 ? 0.311 -2.402 -3.959 1 97.31 24 ALA B CA 1
ATOM 1290 C C . ALA B 1 24 ? -1.125 -2.561 -4.449 1 97.31 24 ALA B C 1
ATOM 1292 O O . ALA B 1 24 ? -1.503 -3.623 -4.949 1 97.31 24 ALA B O 1
ATOM 1293 N N . MET B 1 25 ? -1.877 -1.533 -4.387 1 97.44 25 MET B N 1
ATOM 1294 C CA . MET B 1 25 ? -3.307 -1.597 -4.672 1 97.44 25 MET B CA 1
ATOM 1295 C C . MET B 1 25 ? -3.557 -1.839 -6.156 1 97.44 25 MET B C 1
ATOM 1297 O O . MET B 1 25 ? -4.648 -2.262 -6.547 1 97.44 25 MET B O 1
ATOM 1301 N N . ASN B 1 26 ? -2.572 -1.545 -7.008 1 97.94 26 ASN B N 1
ATOM 1302 C CA . ASN B 1 26 ? -2.73 -1.847 -8.43 1 97.94 26 ASN B CA 1
ATOM 1303 C C . ASN B 1 26 ? -2.957 -3.338 -8.656 1 97.94 26 ASN B C 1
ATOM 1305 O O . ASN B 1 26 ? -3.543 -3.729 -9.672 1 97.94 26 ASN B O 1
ATOM 1309 N N . GLY B 1 27 ? -2.58 -4.168 -7.695 1 98.56 27 GLY B N 1
ATOM 1310 C CA . GLY B 1 27 ? -2.707 -5.609 -7.82 1 98.56 27 GLY B CA 1
ATOM 1311 C C . GLY B 1 27 ? -4.141 -6.094 -7.688 1 98.56 27 GLY B C 1
ATOM 1312 O O . GLY B 1 27 ? -4.445 -7.238 -8.023 1 98.56 27 GLY B O 1
ATOM 1313 N N . ILE B 1 28 ? -4.992 -5.199 -7.199 1 98.62 28 ILE B N 1
ATOM 1314 C CA . ILE B 1 28 ? -6.352 -5.68 -6.973 1 98.62 28 ILE B CA 1
ATOM 1315 C C . ILE B 1 28 ? -7.355 -4.625 -7.43 1 98.62 28 ILE B C 1
ATOM 1317 O O . ILE B 1 28 ? -8.43 -4.488 -6.844 1 98.62 28 ILE B O 1
ATOM 1321 N N . ASP B 1 29 ? -7.043 -3.82 -8.438 1 97 29 ASP B N 1
ATOM 1322 C CA . ASP B 1 29 ? -7.922 -2.717 -8.812 1 97 29 ASP B CA 1
ATOM 1323 C C . ASP B 1 29 ? -8.758 -3.074 -10.039 1 97 29 ASP B C 1
ATOM 1325 O O . ASP B 1 29 ? -9.438 -2.215 -10.602 1 97 29 ASP B O 1
ATOM 1329 N N . GLY B 1 30 ? -8.688 -4.316 -10.562 1 97.5 30 GLY B N 1
ATOM 1330 C CA . GLY B 1 30 ? -9.508 -4.781 -11.672 1 97.5 30 GLY B CA 1
ATOM 1331 C C . GLY B 1 30 ? -8.93 -4.438 -13.023 1 97.5 30 GLY B C 1
ATOM 1332 O O . GLY B 1 30 ? -9.516 -4.762 -14.062 1 97.5 30 GLY B O 1
ATOM 1333 N N . ASN B 1 31 ? -7.801 -3.75 -13.102 1 97.31 31 ASN B N 1
ATOM 1334 C CA . ASN B 1 31 ? -7.109 -3.402 -14.344 1 97.31 31 ASN B CA 1
ATOM 1335 C C . ASN B 1 31 ? -6.098 -4.473 -14.742 1 97.31 31 ASN B C 1
ATOM 1337 O O . ASN B 1 31 ? -5.066 -4.629 -14.086 1 97.31 31 ASN B O 1
ATOM 1341 N N . HIS B 1 32 ? -6.336 -5.172 -15.883 1 97.62 32 HIS B N 1
ATOM 1342 C CA . HIS B 1 32 ? -5.516 -6.309 -16.281 1 97.62 32 HIS B CA 1
ATOM 1343 C C . HIS B 1 32 ? -4.453 -5.891 -17.297 1 97.62 32 HIS B C 1
ATOM 1345 O O . HIS B 1 32 ? -3.781 -6.742 -17.891 1 97.62 32 HIS B O 1
ATOM 1351 N N . ASN B 1 33 ? -4.363 -4.547 -17.531 1 98.12 33 ASN B N 1
ATOM 1352 C CA . ASN B 1 33 ? -3.307 -4.109 -18.438 1 98.12 33 ASN B CA 1
ATOM 1353 C C . ASN B 1 33 ? -1.93 -4.531 -17.938 1 98.12 33 ASN B C 1
ATOM 1355 O O . ASN B 1 33 ? -1.573 -4.254 -16.781 1 98.12 33 ASN B O 1
ATOM 1359 N N . SER B 1 34 ? -1.165 -5.25 -18.797 1 98.06 34 SER B N 1
ATOM 1360 C CA . SER B 1 34 ? 0.093 -5.852 -18.359 1 98.06 34 SER B CA 1
ATOM 1361 C C . SER B 1 34 ? 1.272 -4.926 -18.641 1 98.06 34 SER B C 1
ATOM 1363 O O . SER B 1 34 ? 2.43 -5.336 -18.531 1 98.06 34 SER B O 1
ATOM 1365 N N . ASN B 1 35 ? 1.019 -3.697 -19.047 1 97.31 35 ASN B N 1
ATOM 1366 C CA . ASN B 1 35 ? 2.039 -2.674 -19.25 1 97.31 35 ASN B CA 1
ATOM 1367 C C . ASN B 1 35 ? 2.227 -1.822 -17.984 1 97.31 35 ASN B C 1
ATOM 1369 O O . ASN B 1 35 ? 1.352 -1.031 -17.641 1 97.31 35 ASN B O 1
ATOM 1373 N N . TYR B 1 36 ? 3.346 -1.942 -17.359 1 96.31 36 TYR B N 1
ATOM 1374 C CA . TYR B 1 36 ? 3.672 -1.251 -16.109 1 96.31 36 TYR B CA 1
ATOM 1375 C C . TYR B 1 36 ? 3.5 0.256 -16.266 1 96.31 36 TYR B C 1
ATOM 1377 O O . TYR B 1 36 ? 2.998 0.924 -15.359 1 96.31 36 TYR B O 1
ATOM 1385 N N . PHE B 1 37 ? 3.881 0.797 -17.391 1 93.44 37 PHE B N 1
ATOM 1386 C CA . PHE B 1 37 ? 3.99 2.238 -17.578 1 93.44 37 PHE B CA 1
ATOM 1387 C C . PHE B 1 37 ? 2.609 2.883 -17.641 1 93.44 37 PHE B C 1
ATOM 1389 O O . PHE B 1 37 ? 2.486 4.109 -17.578 1 93.44 37 PHE B O 1
ATOM 1396 N N . LEU B 1 38 ? 1.605 2.086 -17.641 1 93.62 38 LEU B N 1
ATOM 1397 C CA . LEU B 1 38 ? 0.247 2.617 -17.641 1 93.62 38 LEU B CA 1
ATOM 1398 C C . LEU B 1 38 ? -0.335 2.623 -16.219 1 93.62 38 LEU B C 1
ATOM 1400 O O . LEU B 1 38 ? -1.528 2.875 -16.047 1 93.62 38 LEU B O 1
ATOM 1404 N N . GLY B 1 39 ? 0.422 2.293 -15.242 1 92.56 39 GLY B N 1
ATOM 1405 C CA . GLY B 1 39 ? -0 2.365 -13.852 1 92.56 39 GLY B CA 1
ATOM 1406 C C . GLY B 1 39 ? -0.896 1.212 -13.438 1 92.56 39 GLY B C 1
ATOM 1407 O O . GLY B 1 39 ? -1.726 1.355 -12.539 1 92.56 39 GLY B O 1
ATOM 1408 N N . SER B 1 40 ? -0.744 0.12 -14.125 1 96.56 40 SER B N 1
ATOM 1409 C CA . SER B 1 40 ? -1.656 -1.001 -13.922 1 96.56 40 SER B CA 1
ATOM 1410 C C . SER B 1 40 ? -1.024 -2.08 -13.047 1 96.56 40 SER B C 1
ATOM 1412 O O . SER B 1 40 ? -1.702 -3.018 -12.625 1 96.56 40 SER B O 1
ATOM 1414 N N . CYS B 1 41 ? 0.29 -1.998 -12.719 1 98.31 41 CYS B N 1
ATOM 1415 C CA . CYS B 1 41 ? 0.996 -3.07 -12.031 1 98.31 41 CYS B CA 1
ATOM 1416 C C . CYS B 1 41 ? 1.59 -2.574 -10.719 1 98.31 41 CYS B C 1
ATOM 1418 O O . CYS B 1 41 ? 1.819 -1.376 -10.547 1 98.31 41 CYS B O 1
ATOM 1420 N N . THR B 1 42 ? 1.776 -3.484 -9.766 1 98.12 42 THR B N 1
ATOM 1421 C CA . THR B 1 42 ? 2.615 -3.238 -8.602 1 98.12 42 THR B CA 1
ATOM 1422 C C . THR B 1 42 ? 4.094 -3.354 -8.961 1 98.12 42 THR B C 1
ATOM 1424 O O . THR B 1 42 ? 4.438 -3.783 -10.062 1 98.12 42 THR B O 1
ATOM 1427 N N . HIS B 1 43 ? 4.922 -2.885 -8.109 1 97.75 43 HIS B N 1
ATOM 1428 C CA . HIS B 1 43 ? 6.359 -2.988 -8.328 1 97.75 43 HIS B CA 1
ATOM 1429 C C . HIS B 1 43 ? 7.137 -2.703 -7.051 1 97.75 43 HIS B C 1
ATOM 1431 O O . HIS B 1 43 ? 7.043 -1.608 -6.496 1 97.75 43 HIS B O 1
ATOM 1437 N N . THR B 1 44 ? 7.902 -3.688 -6.578 1 96.12 44 THR B N 1
ATOM 1438 C CA . THR B 1 44 ? 8.781 -3.467 -5.434 1 96.12 44 THR B CA 1
ATOM 1439 C C . THR B 1 44 ? 10.125 -2.906 -5.887 1 96.12 44 THR B C 1
ATOM 1441 O O . THR B 1 44 ? 10.453 -2.947 -7.074 1 96.12 44 THR B O 1
ATOM 1444 N N . ALA B 1 45 ? 10.844 -2.318 -4.941 1 93.81 45 ALA B N 1
ATOM 1445 C CA . ALA B 1 45 ? 12.258 -2.059 -5.203 1 93.81 45 ALA B CA 1
ATOM 1446 C C . ALA B 1 45 ? 13.047 -3.361 -5.301 1 93.81 45 ALA B C 1
ATOM 1448 O O . ALA B 1 45 ? 12.492 -4.445 -5.094 1 93.81 45 ALA B O 1
ATOM 1449 N N . ILE B 1 46 ? 14.352 -3.244 -5.809 1 96.31 46 ILE B N 1
ATOM 1450 C CA . ILE B 1 46 ? 15.234 -4.395 -5.695 1 96.31 46 ILE B CA 1
ATOM 1451 C C . ILE B 1 46 ? 15.477 -4.719 -4.223 1 96.31 46 ILE B C 1
ATOM 1453 O O . ILE B 1 46 ? 15.938 -3.861 -3.463 1 96.31 46 ILE B O 1
ATOM 1457 N N . GLU B 1 47 ? 15.109 -5.902 -3.807 1 95 47 GLU B N 1
ATOM 1458 C CA . GLU B 1 47 ? 15.297 -6.297 -2.414 1 95 47 GLU B CA 1
ATOM 1459 C C . GLU B 1 47 ? 15.344 -7.816 -2.273 1 95 47 GLU B C 1
ATOM 1461 O O . GLU B 1 47 ? 15.102 -8.539 -3.242 1 95 47 GLU B O 1
ATOM 1466 N N . ASN B 1 48 ? 15.781 -8.266 -1.102 1 97.12 48 ASN B N 1
ATOM 1467 C CA . ASN B 1 48 ? 15.711 -9.695 -0.818 1 97.12 48 ASN B CA 1
ATOM 1468 C C . ASN B 1 48 ? 14.297 -10.125 -0.436 1 97.12 48 ASN B C 1
ATOM 1470 O O . ASN B 1 48 ? 13.656 -9.4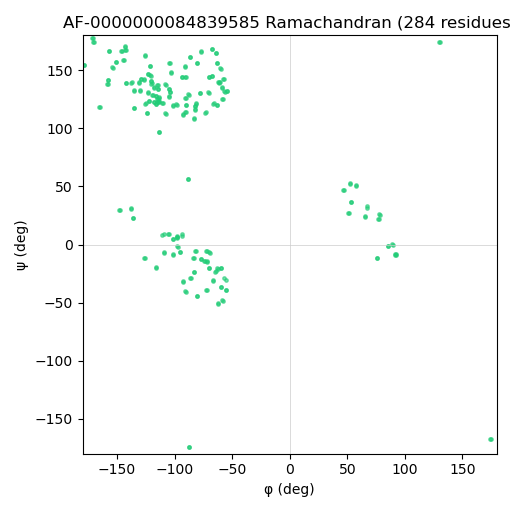84 0.4 1 97.12 48 ASN B O 1
ATOM 1474 N N . ASN B 1 49 ? 13.828 -11.18 -1.085 1 97.5 49 ASN B N 1
ATOM 1475 C CA . ASN B 1 49 ? 12.578 -11.836 -0.704 1 97.5 49 ASN B CA 1
ATOM 1476 C C . ASN B 1 49 ? 11.406 -10.859 -0.725 1 97.5 49 ASN B C 1
ATOM 1478 O O . ASN B 1 49 ? 10.664 -10.75 0.252 1 97.5 49 ASN B O 1
ATOM 1482 N N . PRO B 1 50 ? 11.203 -10.109 -1.829 1 97.25 50 PRO B N 1
ATOM 1483 C CA . PRO B 1 50 ? 10.047 -9.211 -1.896 1 97.25 50 PRO B CA 1
ATOM 1484 C C . PRO B 1 50 ? 8.719 -9.961 -1.841 1 97.25 50 PRO B C 1
ATOM 1486 O O . PRO B 1 50 ? 8.664 -11.148 -2.15 1 97.25 50 PRO B O 1
ATOM 1489 N N . TRP B 1 51 ? 7.703 -9.242 -1.412 1 97.62 51 TRP B N 1
ATOM 1490 C CA . TRP B 1 51 ? 6.387 -9.859 -1.296 1 97.62 51 TRP B CA 1
ATOM 1491 C C . TRP B 1 51 ? 5.281 -8.836 -1.496 1 97.62 51 TRP B C 1
ATOM 1493 O O . TRP B 1 51 ? 5.523 -7.625 -1.406 1 97.62 51 TRP B O 1
ATOM 1503 N N . TRP B 1 52 ? 4.18 -9.258 -1.856 1 98.38 52 TRP B N 1
ATOM 1504 C CA . TRP B 1 52 ? 2.891 -8.578 -1.966 1 98.38 52 TRP B CA 1
ATOM 1505 C C . TRP B 1 52 ? 1.799 -9.367 -1.247 1 98.38 52 TRP B C 1
ATOM 1507 O O . TRP B 1 52 ? 1.791 -10.602 -1.272 1 98.38 52 TRP B O 1
ATOM 1517 N N . ARG B 1 53 ? 0.851 -8.641 -0.581 1 97.94 53 ARG B N 1
ATOM 1518 C CA . ARG B 1 53 ? -0.198 -9.312 0.175 1 97.94 53 ARG B CA 1
ATOM 1519 C C . ARG B 1 53 ? -1.527 -8.578 0.044 1 97.94 53 ARG B C 1
ATOM 1521 O O . ARG B 1 53 ? -1.567 -7.348 0.07 1 97.94 53 ARG B O 1
ATOM 1528 N N . VAL B 1 54 ? -2.539 -9.352 -0.09 1 98.38 54 VAL B N 1
ATOM 1529 C CA . VAL B 1 54 ? -3.875 -8.781 0.043 1 98.38 54 VAL B CA 1
ATOM 1530 C C . VAL B 1 54 ? -4.57 -9.375 1.269 1 98.38 54 VAL B C 1
ATOM 1532 O O . VAL B 1 54 ? -4.496 -10.578 1.512 1 98.38 54 VAL B O 1
ATOM 1535 N N . ASP B 1 55 ? -5.012 -8.492 2.129 1 97 55 ASP B N 1
ATOM 1536 C CA . ASP B 1 55 ? -5.961 -8.82 3.188 1 97 55 ASP B CA 1
ATOM 1537 C C . ASP B 1 55 ? -7.395 -8.828 2.658 1 97 55 ASP B C 1
ATOM 1539 O O . ASP B 1 55 ? -7.918 -7.789 2.256 1 97 55 ASP B O 1
ATOM 1543 N N . LEU B 1 56 ? -8.023 -9.961 2.691 1 98.06 56 LEU B N 1
ATOM 1544 C CA . LEU B 1 56 ? -9.367 -10.094 2.141 1 98.06 56 LEU B CA 1
ATOM 1545 C C . LEU B 1 56 ? -10.414 -9.609 3.139 1 98.06 56 LEU B C 1
ATOM 1547 O O . LEU B 1 56 ? -11.602 -9.531 2.812 1 98.06 56 LEU B O 1
ATOM 1551 N N . LEU B 1 57 ? -10 -9.273 4.34 1 94.88 57 LEU B N 1
ATOM 1552 C CA . LEU B 1 57 ? -10.766 -8.656 5.418 1 94.88 57 LEU B CA 1
ATOM 1553 C C . LEU B 1 57 ? -11.688 -9.68 6.082 1 94.88 57 LEU B C 1
ATOM 1555 O O . LEU B 1 57 ? -12.352 -9.367 7.07 1 94.88 57 LEU B O 1
ATOM 1559 N N . ASP B 1 58 ? -11.859 -10.797 5.543 1 97.38 58 ASP B N 1
ATOM 1560 C CA . ASP B 1 58 ? -12.523 -11.969 6.109 1 97.38 58 ASP B CA 1
ATOM 1561 C C . ASP B 1 58 ? -11.828 -13.258 5.688 1 97.38 58 ASP B C 1
ATOM 1563 O O . ASP B 1 58 ? -10.898 -13.227 4.871 1 97.38 58 ASP B O 1
ATOM 1567 N N . VAL B 1 59 ? -12.25 -14.359 6.348 1 98.44 59 VAL B N 1
ATOM 1568 C CA . VAL B 1 59 ? -11.688 -15.656 5.984 1 98.44 59 VAL B CA 1
ATOM 1569 C C . VAL B 1 59 ? -12.5 -16.281 4.844 1 98.44 59 VAL B C 1
ATOM 1571 O O . VAL B 1 59 ? -13.734 -16.344 4.922 1 98.44 59 VAL B O 1
ATOM 1574 N N . TYR B 1 60 ? -11.844 -16.719 3.777 1 98.69 60 TYR B N 1
ATOM 1575 C CA . TYR B 1 60 ? -12.484 -17.312 2.609 1 98.69 60 TYR B CA 1
ATOM 1576 C C . TYR B 1 60 ? -11.945 -18.703 2.342 1 98.69 60 TYR B C 1
ATOM 1578 O O . TYR B 1 60 ? -10.789 -19.016 2.67 1 98.69 60 TYR B O 1
ATOM 1586 N N . ARG B 1 61 ? -12.836 -19.562 1.823 1 98.75 61 ARG B N 1
ATOM 1587 C CA . ARG B 1 61 ? -12.414 -20.797 1.143 1 98.75 61 ARG B CA 1
ATOM 1588 C C . ARG B 1 61 ? -12.055 -20.516 -0.312 1 98.75 61 ARG B C 1
ATOM 1590 O O . ARG B 1 61 ? -12.938 -20.281 -1.143 1 98.75 61 ARG B O 1
ATOM 1597 N N . ILE B 1 62 ? -10.75 -20.562 -0.602 1 98.75 62 ILE B N 1
ATOM 1598 C CA . ILE B 1 62 ? -10.25 -20.078 -1.883 1 98.75 62 ILE B CA 1
ATOM 1599 C C . ILE B 1 62 ? -10.055 -21.25 -2.84 1 98.75 62 ILE B C 1
ATOM 1601 O O . ILE B 1 62 ? -9.305 -22.188 -2.543 1 98.75 62 ILE B O 1
ATOM 1605 N N . SER B 1 63 ? -10.75 -21.203 -3.949 1 98.56 63 SER B N 1
ATOM 1606 C CA . SER B 1 63 ? -10.688 -22.281 -4.922 1 98.56 63 SER B CA 1
ATOM 1607 C C . SER B 1 63 ? -9.594 -22.047 -5.957 1 98.56 63 SER B C 1
ATOM 1609 O O . SER B 1 63 ? -8.883 -22.969 -6.348 1 98.56 63 SER B O 1
ATOM 1611 N N . ARG B 1 64 ? -9.453 -20.797 -6.406 1 98.5 64 ARG B N 1
ATOM 1612 C CA . ARG B 1 64 ? -8.438 -20.516 -7.422 1 98.5 64 ARG B CA 1
ATOM 1613 C C . ARG B 1 64 ? -7.965 -19.078 -7.348 1 98.5 64 ARG B C 1
ATOM 1615 O O . ARG B 1 64 ? -8.688 -18.203 -6.863 1 98.5 64 ARG B O 1
ATOM 1622 N N . ILE B 1 65 ? -6.738 -18.812 -7.746 1 98.81 65 ILE B N 1
ATOM 1623 C CA . ILE B 1 65 ? -6.117 -17.5 -7.875 1 98.81 65 ILE B CA 1
ATOM 1624 C C . ILE B 1 65 ? -5.613 -17.297 -9.305 1 98.81 65 ILE B C 1
ATOM 1626 O O . ILE B 1 65 ? -5.031 -18.219 -9.891 1 98.81 65 ILE B O 1
ATOM 1630 N N . VAL B 1 66 ? -5.945 -16.188 -9.906 1 98.81 66 VAL B N 1
ATOM 1631 C CA . VAL B 1 66 ? -5.465 -15.836 -11.234 1 98.81 66 VAL B CA 1
ATOM 1632 C C . VAL B 1 66 ? -4.543 -14.617 -11.141 1 98.81 66 VAL B C 1
ATOM 1634 O O . VAL B 1 66 ? -4.914 -13.602 -10.555 1 98.81 66 VAL B O 1
ATOM 1637 N N . ILE B 1 67 ? -3.328 -14.719 -11.68 1 98.81 67 ILE B N 1
ATOM 1638 C CA . ILE B 1 67 ? -2.348 -13.641 -11.641 1 98.81 67 ILE B CA 1
ATOM 1639 C C . ILE B 1 67 ? -2.074 -13.141 -13.062 1 98.81 67 ILE B C 1
ATOM 1641 O O . ILE B 1 67 ? -1.788 -13.93 -13.961 1 98.81 67 ILE B O 1
ATOM 1645 N N . THR B 1 68 ? -2.283 -11.883 -13.305 1 98.81 68 THR B N 1
ATOM 1646 C CA . THR B 1 68 ? -1.788 -11.219 -14.508 1 98.81 68 THR B CA 1
ATOM 1647 C C . THR B 1 68 ? -0.398 -10.641 -14.266 1 98.81 68 THR B C 1
ATOM 1649 O O . THR B 1 68 ? -0.218 -9.781 -13.391 1 98.81 68 THR B O 1
ATOM 1652 N N . ASN B 1 69 ? 0.537 -11.109 -15.047 1 98.56 69 ASN B N 1
ATOM 1653 C CA . ASN B 1 69 ? 1.932 -10.695 -14.953 1 98.56 69 ASN B CA 1
ATOM 1654 C C . ASN B 1 69 ? 2.223 -9.5 -15.859 1 98.56 69 ASN B C 1
ATOM 1656 O O . ASN B 1 69 ? 1.455 -9.219 -16.781 1 98.56 69 ASN B O 1
ATOM 1660 N N . ARG B 1 70 ? 3.271 -8.734 -15.383 1 98 70 ARG B N 1
ATOM 1661 C CA . ARG B 1 70 ? 3.779 -7.703 -16.281 1 98 70 ARG B CA 1
ATOM 1662 C C . ARG B 1 70 ? 4.324 -8.305 -17.562 1 98 70 ARG B C 1
ATOM 1664 O O . ARG B 1 70 ? 5.004 -9.336 -17.531 1 98 70 ARG B O 1
ATOM 1671 N N . SER B 1 71 ? 4.074 -7.691 -18.734 1 97.12 71 SER B N 1
ATOM 1672 C CA . SER B 1 71 ? 4.488 -8.32 -19.984 1 97.12 71 SER B CA 1
ATOM 1673 C C . SER B 1 71 ? 5.348 -7.379 -20.812 1 97.12 71 SER B C 1
ATOM 1675 O O . SER B 1 71 ? 5.938 -7.793 -21.812 1 97.12 71 SER B O 1
ATOM 1677 N N . ASP B 1 72 ? 5.445 -6.086 -20.484 1 96.44 72 ASP B N 1
ATOM 1678 C CA . ASP B 1 72 ? 6.219 -5.137 -21.281 1 96.44 72 ASP B CA 1
ATOM 1679 C C . ASP B 1 72 ? 7.719 -5.367 -21.094 1 96.44 72 ASP B C 1
ATOM 1681 O O . ASP B 1 72 ? 8.5 -5.141 -22.031 1 96.44 72 ASP B O 1
ATOM 1685 N N . LYS B 1 73 ? 8.125 -5.66 -19.906 1 95 73 LYS B N 1
ATOM 1686 C CA . LYS B 1 73 ? 9.531 -5.914 -19.578 1 95 73 LYS B CA 1
ATOM 1687 C C . LYS B 1 73 ? 9.656 -6.75 -18.297 1 95 73 LYS B C 1
ATOM 1689 O O . LYS B 1 73 ? 8.867 -6.586 -17.359 1 95 73 LYS B O 1
ATOM 1694 N N . GLY B 1 74 ? 10.562 -7.637 -18.266 1 96.5 74 GLY B N 1
ATOM 1695 C CA . GLY B 1 74 ? 10.93 -8.305 -17.031 1 96.5 74 GLY B CA 1
ATOM 1696 C C . GLY B 1 74 ? 9.938 -9.375 -16.609 1 96.5 74 GLY B C 1
ATOM 1697 O O . GLY B 1 74 ? 9.852 -9.727 -15.438 1 96.5 74 GLY B O 1
ATOM 1698 N N . SER B 1 75 ? 9.164 -9.875 -17.578 1 96.81 75 SER B N 1
ATOM 1699 C CA . SER B 1 75 ? 8.117 -10.852 -17.266 1 96.81 75 SER B CA 1
ATOM 1700 C C . SER B 1 75 ? 8.695 -12.07 -16.562 1 96.81 75 SER B C 1
ATOM 1702 O O . SER B 1 75 ? 8.031 -12.672 -15.711 1 96.81 75 SER B O 1
ATOM 1704 N N . GLU B 1 76 ? 9.953 -12.391 -16.844 1 97.62 76 GLU B N 1
ATOM 1705 C CA . GLU B 1 76 ? 10.57 -13.602 -16.312 1 97.62 76 GLU B CA 1
ATOM 1706 C C . GLU B 1 76 ? 10.852 -13.477 -14.82 1 97.62 76 GLU B C 1
ATOM 1708 O O . GLU B 1 76 ? 11.055 -14.477 -14.133 1 97.62 76 GLU B O 1
ATOM 1713 N N . ARG B 1 77 ? 10.805 -12.297 -14.281 1 98 77 ARG B N 1
ATOM 1714 C CA . ARG B 1 77 ? 11.172 -12.055 -12.891 1 98 77 ARG B CA 1
ATOM 1715 C C . ARG B 1 77 ? 10.227 -12.766 -11.938 1 98 77 ARG B C 1
ATOM 1717 O O . ARG B 1 77 ? 10.578 -13.039 -10.789 1 98 77 ARG B O 1
ATOM 1724 N N . LEU B 1 78 ? 9.016 -13.062 -12.422 1 98.5 78 LEU B N 1
ATOM 1725 C CA . LEU B 1 78 ? 8 -13.648 -11.555 1 98.5 78 LEU B CA 1
ATOM 1726 C C . LEU B 1 78 ? 8.266 -15.133 -11.328 1 98.5 78 LEU B C 1
ATOM 1728 O O . LEU B 1 78 ? 7.652 -15.75 -10.453 1 98.5 78 LEU B O 1
ATOM 1732 N N . ASN B 1 79 ? 9.188 -15.695 -12.133 1 98.5 79 ASN B N 1
ATOM 1733 C CA . ASN B 1 79 ? 9.508 -17.109 -11.977 1 98.5 79 ASN B CA 1
ATOM 1734 C C . ASN B 1 79 ? 9.961 -17.438 -10.555 1 98.5 79 ASN B C 1
ATOM 1736 O O . ASN B 1 79 ? 10.812 -16.734 -10 1 98.5 79 ASN B O 1
ATOM 1740 N N . GLY B 1 80 ? 9.391 -18.484 -9.977 1 98.62 80 GLY B N 1
ATOM 1741 C CA . GLY B 1 80 ? 9.75 -18.922 -8.633 1 98.62 80 GLY B CA 1
ATOM 1742 C C . GLY B 1 80 ? 8.867 -18.312 -7.555 1 98.62 80 GLY B C 1
ATOM 1743 O O . GLY B 1 80 ? 8.938 -18.703 -6.391 1 98.62 80 GLY B O 1
ATOM 1744 N N . ALA B 1 81 ? 8.031 -17.359 -7.895 1 98.81 81 ALA B N 1
ATOM 1745 C CA . ALA B 1 81 ? 7.133 -16.75 -6.918 1 98.81 81 ALA B CA 1
ATOM 1746 C C . ALA B 1 81 ? 6.188 -17.797 -6.328 1 98.81 81 ALA B C 1
ATOM 1748 O O . ALA B 1 81 ? 5.688 -18.656 -7.047 1 98.81 81 ALA B O 1
ATOM 1749 N N . GLU B 1 82 ? 5.988 -17.656 -5.078 1 98.81 82 GLU B N 1
ATOM 1750 C CA . GLU B 1 82 ? 5.094 -18.562 -4.355 1 98.81 82 GLU B CA 1
ATOM 1751 C C . GLU B 1 82 ? 3.797 -17.844 -3.969 1 98.81 82 GLU B C 1
ATOM 1753 O O . GLU B 1 82 ? 3.816 -16.688 -3.541 1 98.81 82 GLU B O 1
ATOM 1758 N N . ILE B 1 83 ? 2.691 -18.578 -4.148 1 98.88 83 ILE B N 1
ATOM 1759 C CA . ILE B 1 83 ? 1.385 -18.109 -3.709 1 98.88 83 ILE B CA 1
ATOM 1760 C C . ILE B 1 83 ? 1.004 -18.781 -2.396 1 98.88 83 ILE B C 1
ATOM 1762 O O . ILE B 1 83 ? 0.957 -20.016 -2.32 1 98.88 83 ILE B O 1
ATOM 1766 N N . ARG B 1 84 ? 0.818 -17.953 -1.408 1 98.62 84 ARG B N 1
ATOM 1767 C CA . ARG B 1 84 ? 0.545 -18.453 -0.069 1 98.62 84 ARG B CA 1
ATOM 1768 C C . ARG B 1 84 ? -0.801 -17.953 0.444 1 98.62 84 ARG B C 1
ATOM 1770 O O . ARG B 1 84 ? -1.176 -16.812 0.2 1 98.62 84 ARG B O 1
ATOM 1777 N N . ILE B 1 85 ? -1.511 -18.859 1.142 1 98.75 85 ILE B N 1
ATOM 1778 C CA . ILE B 1 85 ? -2.83 -18.547 1.679 1 98.75 85 ILE B CA 1
ATOM 1779 C C . ILE B 1 85 ? -2.895 -18.938 3.152 1 98.75 85 ILE B C 1
ATOM 1781 O O . ILE B 1 85 ? -2.465 -20.031 3.527 1 98.75 85 ILE B O 1
ATOM 1785 N N . GLY B 1 86 ? -3.389 -18.062 3.967 1 98.44 86 GLY B N 1
ATOM 1786 C CA . GLY B 1 86 ? -3.605 -18.422 5.355 1 98.44 86 GLY B CA 1
ATOM 1787 C C . GLY B 1 86 ? -4.055 -17.266 6.219 1 98.44 86 GLY B C 1
ATOM 1788 O O . GLY B 1 86 ? -4.449 -16.219 5.703 1 98.44 86 GLY B O 1
ATOM 1789 N N . ASN B 1 87 ? -4.012 -17.5 7.523 1 97.25 87 ASN B N 1
ATOM 1790 C CA . ASN B 1 87 ? -4.535 -16.516 8.469 1 97.25 87 ASN B CA 1
ATOM 1791 C C . ASN B 1 87 ? -3.412 -15.836 9.25 1 97.25 87 ASN B C 1
ATOM 1793 O O . ASN B 1 87 ? -3.652 -14.867 9.969 1 97.25 87 ASN B O 1
ATOM 1797 N N . SER B 1 88 ? -2.258 -16.328 9.047 1 94.38 88 SER B N 1
ATOM 1798 C CA . SER B 1 88 ? -1.145 -15.844 9.852 1 94.38 88 SER B CA 1
ATOM 1799 C C . SER B 1 88 ? -0.453 -14.664 9.172 1 94.38 88 SER B C 1
ATOM 1801 O O . SER B 1 88 ? -0.335 -14.625 7.945 1 94.38 88 SER B O 1
ATOM 1803 N N . LEU B 1 89 ? -0.017 -13.758 9.93 1 90.75 89 LEU B N 1
ATOM 1804 C CA . LEU B 1 89 ? 0.821 -12.672 9.43 1 90.75 89 LEU B CA 1
ATOM 1805 C C . LEU B 1 89 ? 2.275 -12.875 9.844 1 90.75 89 LEU B C 1
ATOM 1807 O O . LEU B 1 89 ? 3.107 -11.984 9.656 1 90.75 89 LEU B O 1
ATOM 1811 N N . ASN B 1 90 ? 2.555 -14.039 10.391 1 89.25 90 ASN B N 1
ATOM 1812 C CA . ASN B 1 90 ? 3.959 -14.367 10.609 1 89.25 90 ASN B CA 1
ATOM 1813 C C . ASN B 1 90 ? 4.773 -14.25 9.328 1 89.25 90 ASN B C 1
ATOM 1815 O O . ASN B 1 90 ? 4.348 -14.727 8.273 1 89.25 90 ASN B O 1
ATOM 1819 N N . ASN B 1 91 ? 5.965 -13.523 9.508 1 91.5 91 ASN B N 1
ATOM 1820 C CA . ASN B 1 91 ? 6.777 -13.258 8.328 1 91.5 91 ASN B CA 1
ATOM 1821 C C . ASN B 1 91 ? 5.957 -12.594 7.223 1 91.5 91 ASN B C 1
ATOM 1823 O O . ASN B 1 91 ? 6.027 -13 6.062 1 91.5 91 ASN B O 1
ATOM 1827 N N . ASN B 1 92 ? 5.066 -11.75 7.625 1 91.06 92 ASN B N 1
ATOM 1828 C CA . ASN B 1 92 ? 4.238 -10.961 6.723 1 91.06 92 ASN B CA 1
ATOM 1829 C C . ASN B 1 92 ? 3.295 -11.844 5.91 1 91.06 92 ASN B C 1
ATOM 1831 O O . ASN B 1 92 ? 2.916 -11.492 4.789 1 91.06 92 ASN B O 1
ATOM 1835 N N . GLY B 1 93 ? 2.996 -12.984 6.406 1 93.62 93 GLY B N 1
ATOM 1836 C CA . GLY B 1 93 ? 2.109 -13.922 5.738 1 93.62 93 GLY B CA 1
ATOM 1837 C C . GLY B 1 93 ? 2.844 -14.898 4.844 1 93.62 93 GLY B C 1
ATOM 1838 O O . GLY B 1 93 ? 2.244 -15.852 4.328 1 93.62 93 GLY B O 1
ATOM 1839 N N . ASN B 1 94 ? 4.16 -14.664 4.645 1 95.31 94 ASN B N 1
ATOM 1840 C CA . ASN B 1 94 ? 4.945 -15.5 3.738 1 95.31 94 ASN B CA 1
ATOM 1841 C C . ASN B 1 94 ? 5.141 -16.906 4.297 1 95.31 94 ASN B C 1
ATOM 1843 O O . ASN B 1 94 ? 5.617 -17.797 3.59 1 95.31 94 ASN B O 1
ATOM 1847 N N . GLY B 1 95 ? 4.75 -17.172 5.496 1 95.25 95 GLY B N 1
ATOM 1848 C CA . GLY B 1 95 ? 4.871 -18.484 6.109 1 95.25 95 GLY B CA 1
ATOM 1849 C C . GLY B 1 95 ? 3.613 -19.312 5.984 1 95.25 95 GLY B C 1
ATOM 1850 O O . GLY B 1 95 ? 3.592 -20.484 6.398 1 95.25 95 GLY B O 1
ATOM 1851 N N . ASN B 1 96 ? 2.541 -18.766 5.48 1 97.88 96 ASN B N 1
ATOM 1852 C CA . ASN B 1 96 ? 1.29 -19.5 5.312 1 97.88 96 ASN B CA 1
ATOM 1853 C C . ASN B 1 96 ? 1.444 -20.656 4.32 1 97.88 96 ASN B C 1
ATOM 1855 O O . ASN B 1 96 ? 2.406 -20.688 3.553 1 97.88 96 ASN B O 1
ATOM 1859 N N . PRO B 1 97 ? 0.539 -21.594 4.27 1 98.38 97 PRO B N 1
ATOM 1860 C CA . PRO B 1 97 ? 0.612 -22.719 3.33 1 98.38 97 PRO B CA 1
ATOM 1861 C C . PRO B 1 97 ? 0.626 -22.266 1.871 1 98.38 97 PRO B C 1
ATOM 1863 O O . PRO B 1 97 ? 0.025 -21.234 1.53 1 98.38 97 PRO B O 1
ATOM 1866 N N . LYS B 1 98 ? 1.276 -23.109 1.073 1 98.44 98 LYS B N 1
ATOM 1867 C CA . LYS B 1 98 ? 1.472 -22.781 -0.336 1 98.44 98 LYS B CA 1
ATOM 1868 C C . LYS B 1 98 ? 0.325 -23.312 -1.188 1 98.44 98 LYS B C 1
ATOM 1870 O O . LYS B 1 98 ? -0.038 -24.484 -1.085 1 98.44 98 LYS B O 1
ATOM 1875 N N . CYS B 1 99 ? -0.263 -22.438 -1.939 1 98.62 99 CYS B N 1
ATOM 1876 C CA . CYS B 1 99 ? -1.214 -22.828 -2.971 1 98.62 99 CYS B CA 1
ATOM 1877 C C . CYS B 1 99 ? -0.491 -23.297 -4.227 1 98.62 99 CYS B C 1
ATOM 1879 O O . CYS B 1 99 ? -0.885 -24.297 -4.84 1 98.62 99 CYS B O 1
ATOM 1881 N N . GLY B 1 100 ? 0.534 -22.562 -4.625 1 98.19 100 GLY B N 1
ATOM 1882 C CA . GLY B 1 100 ? 1.283 -22.906 -5.828 1 98.19 100 GLY B CA 1
ATOM 1883 C C . GLY B 1 100 ? 2.551 -22.078 -5.988 1 98.19 100 GLY B C 1
ATOM 1884 O O . GLY B 1 100 ? 2.857 -21.234 -5.152 1 98.19 100 GLY B O 1
ATOM 1885 N N . THR B 1 101 ? 3.316 -22.422 -6.98 1 98.56 101 THR B N 1
ATOM 1886 C CA . THR B 1 101 ? 4.547 -21.734 -7.359 1 98.56 101 THR B CA 1
ATOM 1887 C C . THR B 1 101 ? 4.555 -21.438 -8.859 1 98.56 101 THR B C 1
ATOM 1889 O O . THR B 1 101 ? 4.125 -22.266 -9.664 1 98.56 101 THR B O 1
ATOM 1892 N N . VAL B 1 102 ? 5.016 -20.281 -9.195 1 98.44 102 VAL B N 1
ATOM 1893 C CA . VAL B 1 102 ? 5.176 -19.938 -10.609 1 98.44 102 VAL B CA 1
ATOM 1894 C C . VAL B 1 102 ? 6.363 -20.703 -11.188 1 98.44 102 VAL B C 1
ATOM 1896 O O . VAL B 1 102 ? 7.512 -20.484 -10.797 1 98.44 102 VAL B O 1
ATOM 1899 N N . THR B 1 103 ? 6.113 -21.578 -12.07 1 96.62 103 THR B N 1
ATOM 1900 C CA . THR B 1 103 ? 7.168 -22.375 -12.68 1 96.62 103 THR B CA 1
ATOM 1901 C C . THR B 1 103 ? 7.273 -22.078 -14.172 1 96.62 103 THR B C 1
ATOM 1903 O O . THR B 1 103 ? 8.266 -22.438 -14.812 1 96.62 103 THR B O 1
ATOM 1906 N N . SER B 1 104 ? 6.309 -21.562 -14.75 1 93.56 104 SER B N 1
ATOM 1907 C CA . SER B 1 104 ? 6.266 -21.094 -16.125 1 93.56 104 SER B CA 1
ATOM 1908 C C . SER B 1 104 ? 5.59 -19.719 -16.219 1 93.56 104 SER B C 1
ATOM 1910 O O . SER B 1 104 ? 4.406 -19.594 -15.906 1 93.56 104 SER B O 1
ATOM 1912 N N . VAL B 1 105 ? 6.371 -18.812 -16.656 1 95.75 105 VAL B N 1
ATOM 1913 C CA . VAL B 1 105 ? 5.879 -17.438 -16.656 1 95.75 105 VAL B CA 1
ATOM 1914 C C . VAL B 1 105 ? 5.02 -17.188 -17.891 1 95.75 105 VAL B C 1
ATOM 1916 O O . VAL B 1 105 ? 5.445 -17.469 -19.016 1 95.75 105 VAL B O 1
ATOM 1919 N N . LYS B 1 106 ? 3.824 -16.859 -17.688 1 96.75 106 LYS B N 1
ATOM 1920 C CA . LYS B 1 106 ? 2.875 -16.406 -18.703 1 96.75 106 LYS B CA 1
ATOM 1921 C C . LYS B 1 106 ? 2.256 -15.055 -18.312 1 96.75 106 LYS B C 1
ATOM 1923 O O . LYS B 1 106 ? 2.428 -14.594 -17.188 1 96.75 106 LYS B O 1
ATOM 1928 N N . GLN B 1 107 ? 1.713 -14.438 -19.297 1 97.19 107 GLN B N 1
ATOM 1929 C CA . GLN B 1 107 ? 1.044 -13.18 -19 1 97.19 107 GLN B CA 1
ATOM 1930 C C . GLN B 1 107 ? -0.062 -13.375 -17.969 1 97.19 107 GLN B C 1
ATOM 1932 O O . GLN B 1 107 ? -0.204 -12.578 -17.047 1 97.19 107 GLN B O 1
ATOM 1937 N N . THR B 1 108 ? -0.892 -14.367 -18.203 1 98.19 108 THR B N 1
ATOM 1938 C CA . THR B 1 108 ? -1.922 -14.734 -17.234 1 98.19 108 THR B CA 1
ATOM 1939 C C . THR B 1 108 ? -1.722 -16.156 -16.75 1 98.19 108 THR B C 1
ATOM 1941 O O . THR B 1 108 ? -1.529 -17.078 -17.562 1 98.19 108 THR B O 1
ATOM 1944 N N . MET B 1 109 ? -1.688 -16.391 -15.438 1 98.44 109 MET B N 1
ATOM 1945 C CA . MET B 1 109 ? -1.473 -17.688 -14.805 1 98.44 109 MET B CA 1
ATOM 1946 C C . MET B 1 109 ? -2.586 -18 -13.805 1 98.44 109 MET B C 1
ATOM 1948 O O . MET B 1 109 ? -3.064 -17.109 -13.109 1 98.44 109 MET B O 1
ATOM 1952 N N . GLU B 1 110 ? -2.953 -19.25 -13.781 1 98.25 110 GLU B N 1
ATOM 1953 C CA . GLU B 1 110 ? -3.998 -19.688 -12.867 1 98.25 110 GLU B CA 1
ATOM 1954 C C . GLU B 1 110 ? -3.475 -20.766 -11.914 1 98.25 110 GLU B C 1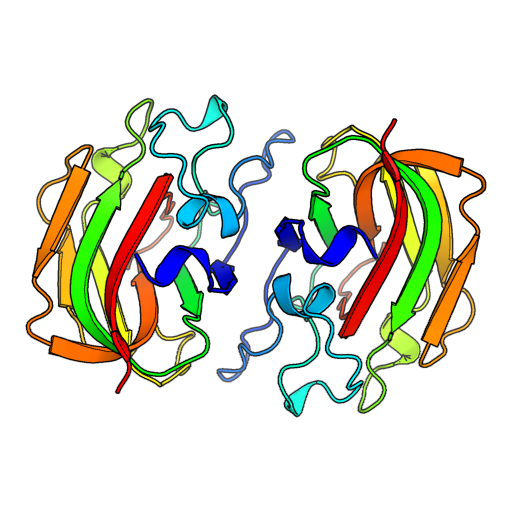
ATOM 1956 O O . GLU B 1 110 ? -2.717 -21.641 -12.32 1 98.25 110 GLU B O 1
ATOM 1961 N N . PHE B 1 111 ? -3.877 -20.625 -10.68 1 98.62 111 PHE B N 1
ATOM 1962 C CA . PHE B 1 111 ? -3.477 -21.578 -9.641 1 98.62 111 PHE B CA 1
ATOM 1963 C C . PHE B 1 111 ? -4.695 -22.156 -8.938 1 98.62 111 PHE B C 1
ATOM 1965 O O . PHE B 1 111 ? -5.508 -21.422 -8.383 1 98.62 111 PHE B O 1
ATOM 1972 N N . GLN B 1 112 ? -4.812 -23.469 -8.992 1 98.44 112 GLN B N 1
ATOM 1973 C CA . GLN B 1 112 ? -5.863 -24.156 -8.242 1 98.44 112 GLN B CA 1
ATOM 1974 C C . GLN B 1 112 ? -5.461 -24.359 -6.789 1 98.44 112 GLN B C 1
ATOM 1976 O O . GLN B 1 112 ? -4.426 -24.969 -6.504 1 98.44 112 GLN B O 1
ATOM 1981 N N . CYS B 1 113 ? -6.25 -23.812 -5.852 1 98.38 113 CYS B N 1
ATOM 1982 C CA . CYS B 1 113 ? -5.855 -23.828 -4.449 1 98.38 113 CYS B CA 1
ATOM 1983 C C . CYS B 1 113 ? -6.719 -24.781 -3.641 1 98.38 113 CYS B C 1
ATOM 1985 O O . CYS B 1 113 ? -6.617 -24.828 -2.414 1 98.38 113 CYS B O 1
ATOM 1987 N N . ASN B 1 114 ? -7.523 -25.547 -4.277 1 95.62 114 ASN B N 1
ATOM 1988 C CA . ASN B 1 114 ? -8.258 -26.672 -3.715 1 95.62 114 ASN B CA 1
ATOM 1989 C C . ASN B 1 114 ? -8.922 -26.312 -2.389 1 95.62 114 ASN B C 1
ATOM 1991 O O . ASN B 1 114 ? -8.742 -27 -1.388 1 95.62 114 ASN B O 1
ATOM 1995 N N . SER B 1 115 ? -9.586 -25.234 -2.248 1 95.38 115 SER B N 1
ATOM 1996 C CA . SER B 1 115 ? -10.43 -24.766 -1.145 1 95.38 115 SER B CA 1
ATOM 1997 C C . SER B 1 115 ? -9.594 -24.5 0.103 1 95.38 115 SER B C 1
ATOM 1999 O O . SER B 1 115 ? -10.023 -24.797 1.22 1 95.38 115 SER B O 1
ATOM 2001 N N . MET B 1 116 ? -8.344 -24.047 -0.097 1 98.19 116 MET B N 1
ATOM 2002 C CA . MET B 1 116 ? -7.578 -23.547 1.04 1 98.19 116 MET B CA 1
ATOM 2003 C C . MET B 1 116 ? -8.312 -22.406 1.73 1 98.19 116 MET B C 1
ATOM 2005 O O . MET B 1 116 ? -8.961 -21.594 1.07 1 98.19 116 MET B O 1
ATOM 2009 N N . THR B 1 117 ? -8.211 -22.391 3.004 1 98.5 117 THR B N 1
ATOM 2010 C CA . THR B 1 117 ? -8.867 -21.344 3.779 1 98.5 117 THR B CA 1
ATOM 2011 C C . THR B 1 117 ? -7.859 -20.328 4.277 1 98.5 117 THR B C 1
ATOM 2013 O O . THR B 1 117 ? -6.793 -20.688 4.781 1 98.5 117 THR B O 1
ATOM 2016 N N . GLY B 1 118 ? -8.211 -19.078 4.102 1 98.62 118 GLY B N 1
ATOM 2017 C CA . GLY B 1 118 ? -7.34 -18.031 4.629 1 98.62 118 GLY B CA 1
ATOM 2018 C C . GLY B 1 118 ? -7.875 -16.641 4.395 1 98.62 118 GLY B C 1
ATOM 2019 O O . GLY B 1 118 ? -8.703 -16.422 3.512 1 98.62 118 GLY B O 1
ATOM 2020 N N . ARG B 1 119 ? -7.477 -15.672 5.258 1 98.12 119 ARG B N 1
ATOM 2021 C CA . ARG B 1 119 ? -7.777 -14.25 5.152 1 98.12 119 ARG B CA 1
ATOM 2022 C C . ARG B 1 119 ? -6.754 -13.539 4.273 1 98.12 119 ARG B C 1
ATOM 2024 O O . ARG B 1 119 ? -7.09 -12.578 3.57 1 98.12 119 ARG B O 1
ATOM 2031 N N . TYR B 1 120 ? -5.555 -14.094 4.27 1 98.12 120 TYR B N 1
ATOM 2032 C CA . TYR B 1 120 ? -4.469 -13.422 3.57 1 98.12 120 TYR B CA 1
ATOM 2033 C C . TYR B 1 120 ? -3.996 -14.242 2.377 1 98.12 120 TYR B C 1
ATOM 2035 O O . TYR B 1 120 ? -3.877 -15.461 2.465 1 98.12 120 TYR B O 1
ATOM 2043 N N . VAL B 1 121 ? -3.832 -13.578 1.269 1 98.81 121 VAL B N 1
ATOM 2044 C CA . VAL B 1 121 ? -3.164 -14.141 0.1 1 98.81 121 VAL B CA 1
ATOM 2045 C C . VAL B 1 121 ? -1.852 -13.398 -0.152 1 98.81 121 VAL B C 1
ATOM 2047 O O . VAL B 1 121 ? -1.837 -12.172 -0.273 1 98.81 121 VAL B O 1
ATOM 2050 N N . ASN B 1 122 ? -0.743 -14.125 -0.176 1 98.56 122 ASN B N 1
ATOM 2051 C CA . ASN B 1 122 ? 0.583 -13.57 -0.422 1 98.56 122 ASN B CA 1
ATOM 2052 C C . ASN B 1 122 ? 1.176 -14.094 -1.729 1 98.56 122 ASN B C 1
ATOM 2054 O O . ASN B 1 122 ? 1.021 -15.266 -2.059 1 98.56 122 ASN B O 1
ATOM 2058 N N . VAL B 1 123 ? 1.759 -13.203 -2.449 1 98.88 123 VAL B N 1
ATOM 2059 C CA . VAL B 1 123 ? 2.729 -13.578 -3.473 1 98.88 123 VAL B CA 1
ATOM 2060 C C . VAL B 1 123 ? 4.137 -13.203 -3.014 1 98.88 123 VAL B C 1
ATOM 2062 O O . VAL B 1 123 ? 4.453 -12.016 -2.873 1 98.88 123 VAL B O 1
ATOM 2065 N N . TYR B 1 124 ? 4.875 -14.188 -2.783 1 97.44 124 TYR B N 1
ATOM 2066 C CA . TYR B 1 124 ? 6.207 -14.109 -2.191 1 97.44 124 TYR B CA 1
ATOM 2067 C C . TYR B 1 124 ? 7.27 -14.586 -3.176 1 97.44 124 TYR B C 1
ATOM 2069 O O . TYR B 1 124 ? 7.129 -15.648 -3.787 1 97.44 124 TYR B O 1
ATOM 2077 N N . LEU B 1 125 ? 8.367 -13.758 -3.432 1 98.62 125 LEU B N 1
ATOM 2078 C CA . LEU B 1 125 ? 9.422 -14.141 -4.355 1 98.62 125 LEU B CA 1
ATOM 2079 C C . LEU B 1 125 ? 10.742 -14.359 -3.613 1 98.62 125 LEU B C 1
ATOM 2081 O O . LEU B 1 125 ? 11.492 -13.414 -3.383 1 98.62 125 LEU B O 1
ATOM 2085 N N . PRO B 1 126 ? 11.016 -15.656 -3.303 1 98.06 126 PRO B N 1
ATOM 2086 C CA . PRO B 1 126 ? 12.234 -15.93 -2.545 1 98.06 126 PRO B CA 1
ATOM 2087 C C . PRO B 1 126 ? 13.508 -15.648 -3.348 1 98.06 126 PRO B C 1
ATOM 2089 O O . PRO B 1 126 ? 13.547 -15.891 -4.555 1 98.06 126 PRO B O 1
ATOM 2092 N N . GLY B 1 127 ? 14.555 -15.164 -2.678 1 98 127 GLY B N 1
ATOM 2093 C CA . GLY B 1 127 ? 15.859 -14.977 -3.291 1 98 127 GLY B CA 1
ATOM 2094 C C . GLY B 1 127 ? 16.453 -13.602 -3.045 1 98 127 GLY B C 1
ATOM 2095 O O . GLY B 1 127 ? 15.797 -12.734 -2.463 1 98 127 GLY B O 1
ATOM 2096 N N . ASN B 1 128 ? 17.703 -13.359 -3.473 1 97.75 128 ASN B N 1
ATOM 2097 C CA . ASN B 1 128 ? 18.406 -12.102 -3.311 1 97.75 128 ASN B CA 1
ATOM 2098 C C . ASN B 1 128 ? 18.25 -11.203 -4.531 1 97.75 128 ASN B C 1
ATOM 2100 O O . ASN B 1 128 ? 18.219 -11.688 -5.668 1 97.75 128 ASN B O 1
ATOM 2104 N N . GLN B 1 129 ? 18.172 -9.891 -4.188 1 97.75 129 GLN B N 1
ATOM 2105 C CA . GLN B 1 129 ? 18.141 -8.875 -5.234 1 97.75 129 GLN B CA 1
ATOM 2106 C C . GLN B 1 129 ? 17.047 -9.172 -6.25 1 97.75 129 GLN B C 1
ATOM 2108 O O . GLN B 1 129 ? 17.297 -9.227 -7.453 1 97.75 129 GLN B O 1
ATOM 2113 N N . LYS B 1 130 ? 15.836 -9.383 -5.723 1 98.38 130 LYS B N 1
ATOM 2114 C CA . LYS B 1 130 ? 14.688 -9.695 -6.566 1 98.38 130 LYS B CA 1
ATOM 2115 C C . LYS B 1 130 ? 13.773 -8.484 -6.723 1 98.38 130 LYS B C 1
ATOM 2117 O O . LYS B 1 130 ? 13.883 -7.516 -5.969 1 98.38 130 LYS B O 1
ATOM 2122 N N . ILE B 1 131 ? 13.008 -8.43 -7.758 1 98.06 131 ILE B N 1
ATOM 2123 C CA . ILE B 1 131 ? 11.945 -7.469 -8.023 1 98.06 131 ILE B CA 1
ATOM 2124 C C . ILE B 1 131 ? 10.625 -8.211 -8.242 1 98.06 131 ILE B C 1
ATOM 2126 O O . ILE B 1 131 ? 10.547 -9.117 -9.062 1 98.06 131 ILE B O 1
ATOM 2130 N N . LEU B 1 132 ? 9.641 -7.891 -7.473 1 98.44 132 LEU B N 1
ATOM 2131 C CA . LEU B 1 132 ? 8.305 -8.461 -7.637 1 98.44 132 LEU B CA 1
ATOM 2132 C C . LEU B 1 132 ? 7.355 -7.449 -8.258 1 98.44 132 LEU B C 1
ATOM 2134 O O . LEU B 1 132 ? 7.285 -6.301 -7.816 1 98.44 132 LEU B O 1
ATOM 2138 N N . HIS B 1 133 ? 6.723 -7.781 -9.258 1 98 133 HIS B N 1
ATOM 2139 C CA . HIS B 1 133 ? 5.66 -6.965 -9.836 1 98 133 HIS B CA 1
ATOM 2140 C C . HIS B 1 133 ? 4.465 -7.828 -10.242 1 98 133 HIS B C 1
ATOM 2142 O O . HIS B 1 133 ? 4.641 -8.961 -10.695 1 98 133 HIS B O 1
ATOM 2148 N N . LEU B 1 134 ? 3.281 -7.422 -10.039 1 98.69 134 LEU B N 1
ATOM 2149 C CA . LEU B 1 134 ? 1.985 -8.023 -10.344 1 98.69 134 LEU B CA 1
ATOM 2150 C C . LEU B 1 134 ? 1.038 -6.988 -10.945 1 98.69 134 LEU B C 1
ATOM 2152 O O . LEU B 1 134 ? 0.857 -5.906 -10.383 1 98.69 134 LEU B O 1
ATOM 2156 N N . CYS B 1 135 ? 0.386 -7.332 -12.031 1 98.75 135 CYS B N 1
ATOM 2157 C CA . CYS B 1 135 ? -0.55 -6.363 -12.586 1 98.75 135 CYS B CA 1
ATOM 2158 C C . CYS B 1 135 ? -1.955 -6.586 -12.039 1 98.75 135 CYS B C 1
ATOM 2160 O O . CYS B 1 135 ? -2.73 -5.637 -11.906 1 98.75 135 CYS B O 1
ATOM 2162 N N . GLU B 1 136 ? -2.299 -7.801 -11.766 1 98.88 136 GLU B N 1
ATOM 2163 C CA . GLU B 1 136 ? -3.588 -8.109 -11.156 1 98.88 136 GLU B CA 1
ATOM 2164 C C . GLU B 1 136 ? -3.561 -9.461 -10.453 1 98.88 136 GLU B C 1
ATOM 2166 O O . GLU B 1 136 ? -2.986 -10.422 -10.969 1 98.88 136 GLU B O 1
ATOM 2171 N N . VAL B 1 137 ? -4.145 -9.562 -9.305 1 98.88 137 VAL B N 1
ATOM 2172 C CA . VAL B 1 137 ? -4.363 -10.805 -8.57 1 98.88 137 VAL B CA 1
ATOM 2173 C C . VAL B 1 137 ? -5.852 -10.961 -8.266 1 98.88 137 VAL B C 1
ATOM 2175 O O . VAL B 1 137 ? -6.43 -10.164 -7.523 1 98.88 137 VAL B O 1
ATOM 2178 N N . GLU B 1 138 ? -6.414 -11.906 -8.852 1 98.88 138 GLU B N 1
ATOM 2179 C CA . GLU B 1 138 ? -7.82 -12.227 -8.617 1 98.88 138 GLU B CA 1
ATOM 2180 C C . GLU B 1 138 ? -7.965 -13.461 -7.73 1 98.88 138 GLU B C 1
ATOM 2182 O O . GLU B 1 138 ? -7.285 -14.469 -7.949 1 98.88 138 GLU B O 1
ATOM 2187 N N . VAL B 1 139 ? -8.773 -13.328 -6.754 1 98.88 139 VAL B N 1
ATOM 2188 C CA . VAL B 1 139 ? -9.008 -14.406 -5.793 1 98.88 139 VAL B CA 1
ATOM 2189 C C . VAL B 1 139 ? -10.461 -14.867 -5.871 1 98.88 139 VAL B C 1
ATOM 2191 O O . VAL B 1 139 ? -11.383 -14.062 -5.715 1 98.88 139 VAL B O 1
ATOM 2194 N N . PHE B 1 140 ? -10.664 -16.094 -6.16 1 98.75 140 PHE B N 1
ATOM 2195 C CA . PHE B 1 140 ? -12 -16.672 -6.238 1 98.75 140 PHE B CA 1
ATOM 2196 C C . PHE B 1 140 ? -12.234 -17.656 -5.094 1 98.75 140 PHE B C 1
ATOM 2198 O O . PHE B 1 140 ? -11.477 -18.609 -4.918 1 98.75 140 PHE B O 1
ATOM 2205 N N . GLY B 1 141 ? -13.195 -17.406 -4.348 1 98.19 141 GLY B N 1
ATOM 2206 C CA . GLY B 1 141 ? -13.547 -18.203 -3.188 1 98.19 141 GLY B CA 1
ATOM 2207 C C . GLY B 1 141 ? -14.875 -17.812 -2.568 1 98.19 141 GLY B C 1
ATOM 2208 O O . GLY B 1 141 ? -15.594 -16.969 -3.119 1 98.19 141 GLY B O 1
ATOM 2209 N N . THR B 1 142 ? -15.266 -18.562 -1.507 1 97.69 142 THR B N 1
ATOM 2210 C CA . THR B 1 142 ? -16.5 -18.312 -0.775 1 97.69 142 THR B CA 1
ATOM 2211 C C . THR B 1 142 ? -16.219 -18.031 0.694 1 97.69 142 THR B C 1
ATOM 2213 O O . THR B 1 142 ? -15.219 -18.5 1.241 1 97.69 142 THR B O 1
ATOM 2216 N N . LEU B 1 143 ? -17.094 -17.125 1.215 1 97 143 LEU B N 1
ATOM 2217 C CA . LEU B 1 143 ? -16.953 -16.797 2.631 1 97 143 LEU B CA 1
ATOM 2218 C C . LEU B 1 143 ? -17.109 -18.047 3.49 1 97 143 LEU B C 1
ATOM 2220 O O . LEU B 1 143 ? -17.969 -18.891 3.223 1 97 143 LEU B O 1
ATOM 2224 N N . VAL B 1 144 ? -16.203 -18.172 4.477 1 94.69 144 VAL B N 1
ATOM 2225 C CA . VAL B 1 144 ? -16.312 -19.281 5.418 1 94.69 144 VAL B CA 1
ATOM 2226 C C . VAL B 1 144 ? -17.453 -19.016 6.398 1 94.69 144 VAL B C 1
ATOM 2228 O O . VAL B 1 144 ? -17.594 -17.906 6.918 1 94.69 144 VAL B O 1
#

Foldseek 3Di:
DLLLVWDKQWDAADQPPRDGLQGLNLARNPQLPLASVVSQKHKHAFFAWIKMKTQSVAKWQFFKKKFAHRDPDDQCLQAFKWKFFAADCVVHRPPHDTQDGHHDGDRMDMTGNHRDMHRMIMTIHHDHRGMDMTRYMDTDTGGD/DLLLVWDKQWDAADQPPRDGLQGLNLARNPQLPLASVVSQKHKHAFFAWIKMKTQSVAKWQFFKKKFAHRDPDDQCLQAFKWKFFAADCVVHRPPHDTQDGHHDGDRMDMTGNHRDMHRMIMTIHHDHRGMDMTRYMDTDTGGD